Protein 7AMC (pdb70)

Nearest PDB structures (foldseek):
  7amh-assembly2_B  TM=1.006E+00  e=4.139E-17  Schistosoma mansoni
  2yem-assembly2_B  TM=9.685E-01  e=1.084E-11  Homo sapiens
  8px2-assembly1_A  TM=9.820E-01  e=3.007E-11  Homo sapiens
  6ytm-assembly1_A  TM=9.828E-01  e=3.368E-11  Homo sapiens
  5a7c-assembly1_A  TM=9.853E-01  e=5.302E-11  Homo sapiens

InterPro domains:
  IPR001487 Bromodomain [PF00439] (40-119)
  IPR001487 Bromodomain [PF00439] (257-341)
  IPR001487 Bromodomain [PR00503] (47-60)
  IPR001487 Bromodomain [PR00503] (63-79)
  IPR001487 Bromodomain [PR00503] (303-321)
  IPR001487 Bromodomain [PR00503] (321-340)
  IPR001487 Bromodomain [PS50014] (44-116)
  IPR001487 Bromodomain [PS50014] (268-340)
  IPR001487 Bromodomain [SM00297] (25-135)
  IPR001487 Bromodomain [SM00297] (250-359)
  IPR018359 Bromodomain, conserved site [PS00633] (273-332)
  IPR027353 NET domain [PF17035] (522-586)
  IPR027353 NET domain [PS51525] (513-595)
  IPR036427 Bromodomain-like superfamily [G3DSA:1.20.920.10] (12-147)
  IPR036427 Bromodomain-like superfamily [G3DSA:1.20.920.10] (240-364)
  IPR036427 Bromodomain-like superfamily [SSF47370] (12-140)
  IPR036427 Bromodomain-like superfamily [SSF47370] (246-364)
  IPR038336 NET domain superfamily [G3DSA:1.20.1270.220] (515-593)
  IPR043508 Brdt, bromodomain, repeat I [cd05497] (27-133)
  IPR050935 Bromodomain-containing chromatin reader [PTHR22880] (15-681)

Structure (mmCIF, N/CA/C/O backbone):
data_7AMC
#
_entry.id   7AMC
#
_cell.length_a   51.801
_cell.length_b   83.250
_cell.length_c   126.605
_cell.angle_alpha   90.000
_cell.angle_beta   90.000
_cell.angle_gamma   90.000
#
_symmetry.space_group_name_H-M   'C 2 2 21'
#
loop_
_entity.id
_entity.type
_entity.pdbx_description
1 polymer 'Putative bromodomain-containing protein 3, brd3'
2 non-polymer '4-[(2S,4R)-1-acetyl-4-[(4-chlorophenyl)amino]-2-methyl-1,2,3,4-tetrahydroquinolin-6-yl]benzoic acid'
3 non-polymer 1,2-ETHANEDIOL
4 non-polymer GLYCEROL
5 water water
#
loop_
_atom_site.group_PDB
_atom_site.id
_atom_site.type_symbol
_atom_site.label_atom_id
_atom_site.label_alt_id
_atom_site.label_comp_id
_atom_site.label_asym_id
_atom_site.label_entity_id
_atom_site.label_seq_id
_atom_site.pdbx_PDB_ins_code
_atom_site.Cartn_x
_atom_site.Cartn_y
_atom_site.Cartn_z
_atom_site.occupancy
_atom_site.B_iso_or_equiv
_atom_site.auth_seq_id
_atom_site.auth_comp_id
_atom_site.auth_asym_id
_atom_site.auth_atom_id
_atom_site.pdbx_PDB_model_num
ATOM 1 N N . LEU A 1 15 ? 50.823 61.535 38.640 1.00 81.05 15 LEU A N 1
ATOM 2 C CA . LEU A 1 15 ? 49.744 62.092 37.840 1.00 76.84 15 LEU A CA 1
ATOM 3 C C . LEU A 1 15 ? 49.956 63.586 37.619 1.00 74.66 15 LEU A C 1
ATOM 4 O O . LEU A 1 15 ? 49.609 64.405 38.473 1.00 75.32 15 LEU A O 1
ATOM 6 N N . ARG A 1 16 ? 50.527 63.935 36.470 1.00 62.90 16 ARG A N 1
ATOM 7 C CA . ARG A 1 16 ? 50.729 65.324 36.078 1.00 44.38 16 ARG A CA 1
ATOM 8 C C . ARG A 1 16 ? 49.566 65.742 35.185 1.00 48.36 16 ARG A C 1
ATOM 9 O O . ARG A 1 16 ? 49.370 65.175 34.104 1.00 59.56 16 ARG A O 1
ATOM 11 N N . LEU A 1 17 ? 48.803 66.730 35.635 1.00 34.74 17 LEU A N 1
ATOM 12 C CA . LEU A 1 17 ? 47.645 67.185 34.893 1.00 29.54 17 LEU A CA 1
ATOM 13 C C . LEU A 1 17 ? 48.047 68.086 33.732 1.00 28.79 17 LEU A C 1
ATOM 14 O O . LEU A 1 17 ? 49.077 68.765 33.766 1.00 33.01 17 LEU A O 1
ATOM 19 N N . SER A 1 18 ? 47.192 68.127 32.715 1.00 29.45 18 SER A N 1
ATOM 20 C CA . SER A 1 18 ? 47.390 69.091 31.633 1.00 29.89 18 SER A CA 1
ATOM 21 C C . SER A 1 18 ? 47.254 70.518 32.160 1.00 38.39 18 SER A C 1
ATOM 22 O O . SER A 1 18 ? 46.719 70.753 33.241 1.00 31.34 18 SER A O 1
ATOM 25 N N . GLU A 1 19 ? 47.731 71.483 31.371 1.00 34.35 19 GLU A N 1
ATOM 26 C CA . GLU A 1 19 ? 47.630 72.880 31.780 1.00 31.34 19 GLU A CA 1
ATOM 27 C C . GLU A 1 19 ? 46.179 73.271 32.022 1.00 30.43 19 GLU A C 1
ATOM 28 O O . GLU A 1 19 ? 45.862 73.947 33.005 1.00 27.41 19 GLU A O 1
ATOM 34 N N . ALA A 1 20 ? 45.261 72.792 31.172 1.00 25.88 20 ALA A N 1
ATOM 35 C CA . ALA A 1 20 ? 43.856 73.113 31.365 1.00 23.99 20 ALA A CA 1
ATOM 36 C C . ALA A 1 20 ? 43.319 72.523 32.663 1.00 23.66 20 ALA A C 1
ATOM 37 O O . ALA A 1 20 ? 42.571 73.180 33.396 1.00 22.43 20 ALA A O 1
ATOM 39 N N . LEU A 1 21 ? 43.683 71.279 32.964 1.00 23.43 21 LEU A N 1
ATOM 40 C CA . LEU A 1 21 ? 43.181 70.669 34.194 1.00 20.33 21 LEU A CA 1
ATOM 41 C C . LEU A 1 21 ? 43.865 71.219 35.446 1.00 21.08 21 LEU A C 1
ATOM 42 O O . LEU A 1 21 ? 43.254 71.213 36.524 1.00 20.42 21 LEU A O 1
ATOM 47 N N . LYS A 1 22 ? 45.096 71.717 35.325 1.00 23.28 22 LYS A N 1
ATOM 48 C CA . LYS A 1 22 ? 45.698 72.441 36.451 1.00 23.97 22 LYS A CA 1
ATOM 49 C C . LYS A 1 22 ? 44.906 73.705 36.733 1.00 24.86 22 LYS A C 1
ATOM 50 O O . LYS A 1 22 ? 44.687 74.071 37.896 1.00 24.49 22 LYS A O 1
ATOM 56 N N . ALA A 1 23 ? 44.494 74.410 35.681 1.00 23.73 23 ALA A N 1
ATOM 57 C CA . ALA A 1 23 ? 43.666 75.596 35.869 1.00 22.43 23 ALA A CA 1
ATOM 58 C C . ALA A 1 23 ? 42.331 75.218 36.506 1.00 23.23 23 ALA A C 1
ATOM 59 O O . ALA A 1 23 ? 41.799 75.931 37.366 1.00 22.93 23 ALA A O 1
ATOM 61 N N . CYS A 1 24 ? 41.782 74.071 36.116 1.00 18.91 24 CYS A N 1
ATOM 62 C CA . CYS A 1 24 ? 40.560 73.570 36.733 1.00 18.97 24 CYS A CA 1
ATOM 63 C C . CYS A 1 24 ? 40.780 73.284 38.213 1.00 18.82 24 CYS A C 1
ATOM 64 O O . CYS A 1 24 ? 39.909 73.569 39.048 1.00 18.54 24 CYS A O 1
ATOM 67 N N . SER A 1 25 ? 41.930 72.700 38.554 1.00 18.35 25 SER A N 1
ATOM 68 C CA . SER A 1 25 ? 42.255 72.430 39.944 1.00 18.68 25 SER A CA 1
ATOM 69 C C . SER A 1 25 ? 42.291 73.721 40.736 1.00 20.82 25 SER A C 1
ATOM 70 O O . SER A 1 25 ? 41.807 73.780 41.865 1.00 20.38 25 SER A O 1
ATOM 73 N N . ASN A 1 26 ? 42.871 74.775 40.163 1.00 21.38 26 ASN A N 1
ATOM 74 C CA . ASN A 1 26 ? 42.925 76.057 40.870 1.00 21.42 26 ASN A CA 1
ATOM 75 C C . ASN A 1 26 ? 41.527 76.648 41.058 1.00 21.18 26 ASN A C 1
ATOM 76 O O . ASN A 1 26 ? 41.210 77.206 42.118 1.00 23.07 26 ASN A O 1
ATOM 81 N N . ILE A 1 27 ? 40.677 76.558 40.038 1.00 22.06 27 ILE A N 1
ATOM 82 C CA . ILE A 1 27 ? 39.304 77.033 40.179 1.00 20.92 27 ILE A CA 1
ATOM 83 C C . ILE A 1 27 ? 38.578 76.237 41.248 1.00 20.18 27 ILE A C 1
ATOM 84 O O . ILE A 1 27 ? 37.848 76.794 42.065 1.00 20.40 27 ILE A O 1
ATOM 89 N N . LEU A 1 28 ? 38.739 74.929 41.250 1.00 17.83 28 LEU A N 1
ATOM 90 C CA . LEU A 1 28 ? 38.062 74.101 42.247 1.00 17.60 28 LEU A CA 1
ATOM 91 C C . LEU A 1 28 ? 38.515 74.501 43.633 1.00 18.52 28 LEU A C 1
ATOM 92 O O . LEU A 1 28 ? 37.702 74.599 44.573 1.00 19.32 28 LEU A O 1
ATOM 97 N N . LYS A 1 29 ? 39.825 74.718 43.813 1.00 18.62 29 LYS A N 1
ATOM 98 C CA . LYS A 1 29 ? 40.316 75.139 45.111 1.00 21.73 29 LYS A CA 1
ATOM 99 C C . LYS A 1 29 ? 39.673 76.454 45.531 1.00 21.66 29 LYS A C 1
ATOM 100 O O . LYS A 1 29 ? 39.260 76.627 46.696 1.00 22.28 29 LYS A O 1
ATOM 106 N N . ASP A 1 30 ? 39.583 77.389 44.598 1.00 22.69 30 ASP A N 1
ATOM 107 C CA . ASP A 1 30 ? 39.032 78.709 44.884 1.00 25.19 30 ASP A CA 1
ATOM 108 C C . ASP A 1 30 ? 37.564 78.621 45.270 1.00 24.62 30 ASP A C 1
ATOM 109 O O . ASP A 1 30 ? 37.165 79.148 46.322 1.00 25.76 30 ASP A O 1
ATOM 114 N N . ILE A 1 31 ? 36.751 77.882 44.503 1.00 23.14 31 ILE A N 1
ATOM 115 C CA . ILE A 1 31 ? 35.333 77.796 44.826 1.00 20.58 31 ILE A CA 1
ATOM 116 C C . ILE A 1 31 ? 35.086 76.972 46.088 1.00 24.07 31 ILE A C 1
ATOM 117 O O . ILE A 1 31 ? 34.029 77.094 46.705 1.00 24.14 31 ILE A O 1
ATOM 122 N N . SER A 1 32 ? 36.035 76.137 46.470 1.00 19.95 32 SER A N 1
ATOM 123 C CA . SER A 1 32 ? 35.925 75.340 47.686 1.00 21.12 32 SER A CA 1
ATOM 124 C C . SER A 1 32 ? 36.527 76.031 48.913 1.00 21.63 32 SER A C 1
ATOM 125 O O . SER A 1 32 ? 36.500 75.431 50.000 1.00 23.34 32 SER A O 1
ATOM 128 N N . SER A 1 33 ? 37.043 77.249 48.776 1.00 22.18 33 SER A N 1
ATOM 129 C CA . SER A 1 33 ? 37.864 77.871 49.801 1.00 23.83 33 SER A CA 1
ATOM 130 C C . SER A 1 33 ? 37.019 78.599 50.854 1.00 27.10 33 SER A C 1
ATOM 131 O O . SER A 1 33 ? 35.812 78.813 50.692 1.00 24.88 33 SER A O 1
ATOM 134 N N . GLN A 1 34 ? 37.681 78.920 51.966 1.00 30.62 34 GLN A N 1
ATOM 135 C CA . GLN A 1 34 ? 37.026 79.624 53.058 1.00 30.41 34 GLN A CA 1
ATOM 136 C C . GLN A 1 34 ? 36.418 80.936 52.591 1.00 34.24 34 GLN A C 1
ATOM 137 O O . GLN A 1 34 ? 35.407 81.379 53.130 1.00 32.66 34 GLN A O 1
ATOM 143 N N . ARG A 1 35 ? 37.021 81.569 51.592 1.00 35.54 35 ARG A N 1
ATOM 144 C CA . ARG A 1 35 ? 36.514 82.833 51.082 1.00 34.16 35 ARG A CA 1
ATOM 145 C C . ARG A 1 35 ? 35.039 82.747 50.677 1.00 34.36 35 ARG A C 1
ATOM 146 O O . ARG A 1 35 ? 34.298 83.726 50.821 1.00 37.90 35 ARG A O 1
ATOM 154 N N . TYR A 1 36 ? 34.582 81.587 50.215 1.00 28.57 36 TYR A N 1
ATOM 155 C CA . TYR A 1 36 ? 33.206 81.399 49.764 1.00 27.77 36 TYR A CA 1
ATOM 156 C C . TYR A 1 36 ? 32.447 80.438 50.658 1.00 23.98 36 TYR A C 1
ATOM 157 O O . TYR A 1 36 ? 31.472 79.853 50.233 1.00 23.19 36 TYR A O 1
ATOM 166 N N . ARG A 1 37 ? 32.810 80.345 51.938 1.00 25.69 37 ARG A N 1
ATOM 167 C CA . ARG A 1 37 ? 32.252 79.286 52.773 1.00 26.98 37 ARG A CA 1
ATOM 168 C C . ARG A 1 37 ? 30.728 79.408 52.905 1.00 25.75 37 ARG A C 1
ATOM 169 O O . ARG A 1 37 ? 30.024 78.392 52.953 1.00 26.58 37 ARG A O 1
ATOM 177 N N . ASP A 1 38 ? 30.204 80.635 52.945 1.00 26.91 38 ASP A N 1
ATOM 178 C CA . ASP A 1 38 ? 28.757 80.785 53.064 1.00 32.81 38 ASP A CA 1
ATOM 179 C C . ASP A 1 38 ? 28.017 80.275 51.839 1.00 32.46 38 ASP A C 1
ATOM 180 O O . ASP A 1 38 ? 26.844 79.898 51.954 1.00 34.53 38 ASP A O 1
ATOM 184 N N . LEU A 1 39 ? 28.690 80.171 50.683 1.00 25.79 39 LEU A N 1
ATOM 185 C CA . LEU A 1 39 ? 28.069 79.621 49.483 1.00 24.40 39 LEU A CA 1
ATOM 186 C C . LEU A 1 39 ? 28.383 78.142 49.339 1.00 25.40 39 LEU A C 1
ATOM 187 O O . LEU A 1 39 ? 27.516 77.360 48.923 1.00 25.93 39 LEU A O 1
ATOM 192 N N . ASN A 1 40 ? 29.608 77.730 49.652 1.00 20.54 40 ASN A N 1
ATOM 193 C CA . ASN A 1 40 ? 30.058 76.395 49.321 1.00 19.64 40 ASN A CA 1
ATOM 194 C C . ASN A 1 40 ? 29.853 75.346 50.388 1.00 19.42 40 ASN A C 1
ATOM 195 O O . ASN A 1 40 ? 29.987 74.168 50.076 1.00 18.70 40 ASN A O 1
ATOM 200 N N . HIS A 1 41 ? 29.518 75.699 51.624 1.00 20.47 41 HIS A N 1
ATOM 201 C CA . HIS A 1 41 ? 29.559 74.669 52.661 1.00 21.97 41 HIS A CA 1
ATOM 202 C C . HIS A 1 41 ? 28.566 73.558 52.370 1.00 20.78 41 HIS A C 1
ATOM 203 O O . HIS A 1 41 ? 28.813 72.402 52.730 1.00 23.59 41 HIS A O 1
ATOM 210 N N . PHE A 1 42 ? 27.465 73.870 51.669 1.00 18.93 42 PHE A N 1
ATOM 211 C CA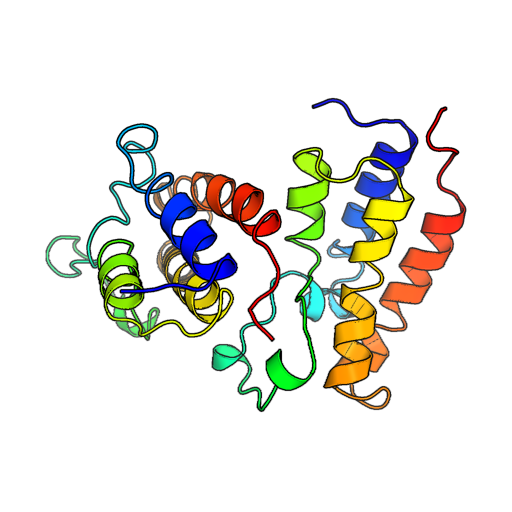 . PHE A 1 42 ? 26.471 72.855 51.358 1.00 17.66 42 PHE A CA 1
ATOM 212 C C . PHE A 1 42 ? 26.946 71.855 50.324 1.00 17.21 42 PHE A C 1
ATOM 213 O O . PHE A 1 42 ? 26.327 70.791 50.198 1.00 17.71 42 PHE A O 1
ATOM 221 N N . PHE A 1 43 ? 27.991 72.190 49.572 1.00 15.74 43 PHE A N 1
ATOM 222 C CA . PHE A 1 43 ? 28.489 71.436 48.443 1.00 15.18 43 PHE A CA 1
ATOM 223 C C . PHE A 1 43 ? 29.799 70.723 48.733 1.00 15.76 43 PHE A C 1
ATOM 224 O O . PHE A 1 43 ? 30.299 69.992 47.860 1.00 15.82 43 PHE A O 1
ATOM 232 N N . LEU A 1 44 ? 30.388 70.885 49.902 1.00 16.58 44 LEU A N 1
ATOM 233 C CA . LEU A 1 44 ? 31.730 70.370 50.181 1.00 17.29 44 LEU A CA 1
ATOM 234 C C . LEU A 1 44 ? 31.773 68.847 50.191 1.00 16.87 44 LEU A C 1
ATOM 235 O O . LEU A 1 44 ? 32.809 68.278 49.841 1.00 19.11 44 LEU A O 1
ATOM 240 N N . LYS A 1 45 ? 30.730 68.192 50.717 1.00 15.67 45 LYS A N 1
ATOM 241 C CA . LYS A 1 45 ? 30.714 66.759 50.955 1.00 15.62 45 LYS A CA 1
ATOM 242 C C . LYS A 1 45 ? 29.468 66.152 50.375 1.00 14.73 45 LYS A C 1
ATOM 243 O O . LYS A 1 45 ? 28.483 66.852 50.105 1.00 14.80 45 LYS A O 1
ATOM 249 N N . PRO A 1 46 ? 29.486 64.844 50.170 1.00 15.51 46 PRO A N 1
ATOM 250 C CA . PRO A 1 46 ? 28.317 64.186 49.553 1.00 14.99 46 PRO A CA 1
ATOM 251 C C . PRO A 1 46 ? 27.031 64.408 50.333 1.00 15.52 46 PRO A C 1
ATOM 252 O O . PRO A 1 46 ? 27.037 64.429 51.584 1.00 15.74 46 PRO A O 1
ATOM 256 N N . VAL A 1 47 ? 25.907 64.536 49.637 1.00 14.49 47 VAL A N 1
ATOM 257 C CA . VAL A 1 47 ? 24.586 64.519 50.268 1.00 13.86 47 VAL A CA 1
ATOM 258 C C . VAL A 1 47 ? 24.388 63.235 51.027 1.00 13.80 47 VAL A C 1
ATOM 259 O O . VAL A 1 47 ? 24.618 62.135 50.507 1.00 15.33 47 VAL A O 1
ATOM 263 N N A ASP A 1 48 ? 23.946 63.369 52.278 0.50 16.20 48 ASP A N 1
ATOM 264 N N B ASP A 1 48 ? 24.038 63.364 52.309 0.50 12.86 48 ASP A N 1
ATOM 265 C CA A ASP A 1 48 ? 23.726 62.266 53.212 0.50 15.94 48 ASP A CA 1
ATOM 266 C CA B ASP A 1 48 ? 23.717 62.231 53.159 0.50 14.34 48 ASP A CA 1
ATOM 267 C C A ASP A 1 48 ? 22.229 62.290 53.534 0.50 14.27 48 ASP A C 1
ATOM 268 C C B ASP A 1 48 ? 22.222 62.325 53.460 0.50 15.84 48 ASP A C 1
ATOM 269 O O A ASP A 1 48 ? 21.771 63.073 54.368 0.50 15.09 48 ASP A O 1
ATOM 270 O O B ASP A 1 48 ? 21.760 63.197 54.196 0.50 15.58 48 ASP A O 1
ATOM 279 N N . VAL A 1 49 ? 21.460 61.443 52.850 1.00 14.49 49 VAL A N 1
ATOM 280 C CA . VAL A 1 49 ? 20.008 61.487 52.963 1.00 15.50 49 VAL A CA 1
ATOM 281 C C . VAL A 1 49 ? 19.555 61.328 54.396 1.00 16.42 49 VAL A C 1
ATOM 282 O O . VAL A 1 49 ? 18.580 61.985 54.800 1.00 16.18 49 VAL A O 1
ATOM 286 N N . VAL A 1 50 ? 20.178 60.424 55.169 1.00 15.66 50 VAL A N 1
ATOM 287 C CA . VAL A 1 50 ? 19.738 60.202 56.536 1.00 16.86 50 VAL A CA 1
ATOM 288 C C . VAL A 1 50 ? 20.018 61.432 57.403 1.00 15.43 50 VAL A C 1
ATOM 289 O O . VAL A 1 50 ? 19.128 61.900 58.136 1.00 16.62 50 VAL A O 1
ATOM 293 N N . ALA A 1 51 ? 21.221 61.977 57.323 1.00 15.82 51 ALA A N 1
ATOM 294 C CA . ALA A 1 51 ? 21.568 63.099 58.198 1.00 15.70 51 ALA A CA 1
ATOM 295 C C . ALA A 1 51 ? 20.710 64.304 57.864 1.00 14.84 51 ALA A C 1
ATOM 296 O O . ALA A 1 51 ? 20.392 65.078 58.763 1.00 15.97 51 ALA A O 1
ATOM 298 N N . LEU A 1 52 ? 20.372 64.476 56.588 1.00 14.58 52 LEU A N 1
ATOM 299 C CA . LEU A 1 52 ? 19.642 65.665 56.122 1.00 14.06 52 LEU A CA 1
ATOM 300 C C . LEU A 1 52 ? 18.145 65.462 56.112 1.00 14.27 52 LEU A C 1
ATOM 301 O O . LEU A 1 52 ? 17.406 66.412 55.809 1.00 15.04 52 LEU A O 1
ATOM 306 N N . GLY A 1 53 ? 17.645 64.280 56.467 1.00 14.17 53 GLY A N 1
ATOM 307 C CA . GLY A 1 53 ? 16.201 64.063 56.533 1.00 14.51 53 GLY A CA 1
ATOM 308 C C . GLY A 1 53 ? 15.471 64.082 55.226 1.00 14.41 53 GLY A C 1
ATOM 309 O O . GLY A 1 53 ? 14.316 64.518 55.138 1.00 16.74 53 GLY A O 1
ATOM 310 N N . LEU A 1 54 ? 16.115 63.604 54.170 1.00 14.41 54 LEU A N 1
ATOM 311 C CA . LEU A 1 54 ? 15.600 63.859 52.825 1.00 14.60 54 LEU A CA 1
ATOM 312 C C . LEU A 1 54 ? 14.598 62.798 52.430 1.00 16.26 54 LEU A C 1
ATOM 313 O O . LEU A 1 54 ? 14.798 61.611 52.686 1.00 16.28 54 LEU A O 1
ATOM 318 N N . HIS A 1 55 ? 13.551 63.226 51.714 1.00 15.68 55 HIS A N 1
ATOM 319 C CA . HIS A 1 55 ? 12.595 62.328 51.069 1.00 15.85 55 HIS A CA 1
ATOM 320 C C . HIS A 1 55 ? 12.821 62.296 49.561 1.00 16.06 55 HIS A C 1
ATOM 321 O O . HIS A 1 55 ? 12.907 63.344 48.910 1.00 17.42 55 HIS A O 1
ATOM 328 N N . ASP A 1 56 ? 12.931 61.090 49.030 1.00 17.02 56 ASP A N 1
ATOM 329 C CA . ASP A 1 56 ? 12.915 60.831 47.597 1.00 18.04 56 ASP A CA 1
ATOM 330 C C . ASP A 1 56 ? 14.149 61.305 46.868 1.00 17.66 56 ASP A C 1
ATOM 331 O O . ASP A 1 56 ? 14.082 61.452 45.621 1.00 17.13 56 ASP A O 1
ATOM 336 N N . TYR A 1 57 ? 15.275 61.548 47.538 1.00 15.41 57 TYR A N 1
ATOM 337 C CA . TYR A 1 57 ? 16.422 62.145 46.868 1.00 13.98 57 TYR A CA 1
ATOM 338 C C . TYR A 1 57 ? 16.839 61.317 45.662 1.00 15.21 57 TYR A C 1
ATOM 339 O O . TYR A 1 57 ? 17.045 61.869 44.569 1.00 14.99 57 TYR A O 1
ATOM 348 N N . TYR A 1 58 ? 16.999 60.015 45.824 1.00 15.14 58 TYR A N 1
ATOM 349 C CA . TYR A 1 58 ? 17.539 59.195 44.741 1.00 17.42 58 TYR A CA 1
ATOM 350 C C . TYR A 1 58 ? 16.454 58.770 43.775 1.00 17.50 58 TYR A C 1
ATOM 351 O O . TYR A 1 58 ? 16.766 58.133 42.758 1.00 20.43 58 TYR A O 1
ATOM 360 N N . ASP A 1 59 ? 15.194 59.110 44.020 1.00 17.77 59 ASP A N 1
ATOM 361 C CA . ASP A 1 59 ? 14.163 59.024 42.990 1.00 18.75 59 ASP A CA 1
ATOM 362 C C . ASP A 1 59 ? 14.336 60.162 42.007 1.00 20.38 59 ASP A C 1
ATOM 363 O O . ASP A 1 59 ? 13.920 60.040 40.870 1.00 25.10 59 ASP A O 1
ATOM 368 N N . VAL A 1 60 ? 14.905 61.285 42.422 1.00 17.35 60 VAL A N 1
ATOM 369 C CA . VAL A 1 60 ? 15.094 62.457 41.551 1.00 17.09 60 VAL A CA 1
ATOM 370 C C . VAL A 1 60 ? 16.500 62.505 40.979 1.00 16.37 60 VAL A C 1
ATOM 371 O O . VAL A 1 60 ? 16.665 62.826 39.801 1.00 18.87 60 VAL A O 1
ATOM 375 N N . VAL A 1 61 ? 17.512 62.244 41.783 1.00 15.60 61 VAL A N 1
ATOM 376 C CA . VAL A 1 61 ? 18.913 62.397 41.445 1.00 15.54 61 VAL A CA 1
ATOM 377 C C . VAL A 1 61 ? 19.481 61.031 41.128 1.00 19.00 61 VAL A C 1
ATOM 378 O O . VAL A 1 61 ? 19.526 60.148 41.994 1.00 19.39 61 VAL A O 1
ATOM 382 N N . LYS A 1 62 ? 19.931 60.884 39.902 1.00 17.46 62 LYS A N 1
ATOM 383 C CA . LYS A 1 62 ? 20.491 59.620 39.432 1.00 20.65 62 LYS A CA 1
ATOM 384 C C . LYS A 1 62 ? 21.919 59.447 39.913 1.00 17.53 62 LYS A C 1
ATOM 385 O O . LYS A 1 62 ? 22.338 58.335 40.234 1.00 22.49 62 LYS A O 1
ATOM 391 N N . LYS A 1 63 ? 22.710 60.504 39.883 1.00 15.35 63 LYS A N 1
ATOM 392 C CA . LYS A 1 63 ? 24.120 60.433 40.223 1.00 16.14 63 LYS A CA 1
ATOM 393 C C . LYS A 1 63 ? 24.470 61.647 41.074 1.00 15.79 63 LYS A C 1
ATOM 394 O O . LYS A 1 63 ? 24.502 62.759 40.586 1.00 15.58 63 LYS A O 1
ATOM 400 N N . ALA A 1 64 ? 24.769 61.409 42.325 1.00 14.64 64 ALA A N 1
ATOM 401 C CA . ALA A 1 64 ? 25.154 62.452 43.243 1.00 14.26 64 ALA A CA 1
ATOM 402 C C . ALA A 1 64 ? 26.540 62.981 42.941 1.00 14.41 64 ALA A C 1
ATOM 403 O O . ALA A 1 64 ? 27.404 62.277 42.411 1.00 15.69 64 ALA A O 1
ATOM 405 N N . MET A 1 65 ? 26.755 64.255 43.234 1.00 13.53 65 MET A N 1
ATOM 406 C CA . MET A 1 65 ? 28.076 64.834 43.027 1.00 13.53 65 MET A CA 1
ATOM 407 C C . MET A 1 65 ? 28.293 65.955 44.031 1.00 14.30 65 MET A C 1
ATOM 408 O O . MET A 1 65 ? 27.330 66.627 44.440 1.00 15.93 65 MET A O 1
ATOM 413 N N . ASP A 1 66 ? 29.558 66.200 44.374 1.00 15.14 66 ASP A N 1
ATOM 414 C CA . ASP A 1 66 ? 29.907 67.199 45.381 1.00 14.16 66 ASP A CA 1
ATOM 415 C C . ASP A 1 66 ? 31.370 67.596 45.163 1.00 13.63 66 ASP A C 1
ATOM 416 O O . ASP A 1 66 ? 32.111 66.935 44.423 1.00 13.72 66 ASP A O 1
ATOM 421 N N . LEU A 1 67 ? 31.798 68.677 45.813 1.00 14.05 67 LEU A N 1
ATOM 422 C CA . LEU A 1 67 ? 33.118 69.223 45.565 1.00 14.65 67 LEU A CA 1
ATOM 423 C C . LEU A 1 67 ? 34.233 68.283 45.990 1.00 14.81 67 LEU A C 1
ATOM 424 O O . LEU A 1 67 ? 35.278 68.271 45.349 1.00 16.62 67 LEU A O 1
ATOM 429 N N A SER A 1 68 ? 34.046 67.497 47.058 0.50 15.88 68 SER A N 1
ATOM 430 N N B SER A 1 68 ? 34.050 67.499 47.057 0.50 15.95 68 SER A N 1
ATOM 431 C CA A SER A 1 68 ? 35.101 66.569 47.457 0.50 16.58 68 SER A CA 1
ATOM 432 C CA B SER A 1 68 ? 35.112 66.576 47.446 0.50 16.01 68 SER A CA 1
ATOM 433 C C A SER A 1 68 ? 35.297 65.457 46.442 0.50 14.86 68 SER A C 1
ATOM 434 C C B SER A 1 68 ? 35.299 65.459 46.437 0.50 14.77 68 SER A C 1
ATOM 435 O O A SER A 1 68 ? 36.424 65.058 46.161 0.50 16.50 68 SER A O 1
ATOM 436 O O B SER A 1 68 ? 36.425 65.054 46.156 0.50 15.46 68 SER A O 1
ATOM 441 N N . THR A 1 69 ? 34.206 64.945 45.902 1.00 15.02 69 THR A N 1
ATOM 442 C CA . THR A 1 69 ? 34.294 63.926 44.872 1.00 14.45 69 THR A CA 1
ATOM 443 C C . THR A 1 69 ? 34.964 64.473 43.618 1.00 13.87 69 THR A C 1
ATOM 444 O O . THR A 1 69 ? 35.788 63.791 43.005 1.00 14.73 69 THR A O 1
ATOM 448 N N . ILE A 1 70 ? 34.608 65.698 43.216 1.00 13.81 70 ILE A N 1
ATOM 449 C CA . ILE A 1 70 ? 35.258 66.309 42.053 1.00 12.90 70 ILE A CA 1
ATOM 450 C C . ILE A 1 70 ? 36.760 66.403 42.266 1.00 14.07 70 ILE A C 1
ATOM 451 O O . ILE A 1 70 ? 37.560 66.088 41.372 1.00 15.00 70 ILE A O 1
ATOM 456 N N . LYS A 1 71 ? 37.177 66.792 43.470 1.00 14.75 71 LYS A N 1
ATOM 457 C CA . LYS A 1 71 ? 38.606 66.871 43.758 1.00 15.67 71 LYS A CA 1
ATOM 458 C C . LYS A 1 71 ? 39.263 65.500 43.662 1.00 15.67 71 LYS A C 1
ATOM 459 O O . LYS A 1 71 ? 40.327 65.337 43.075 1.00 16.68 71 LYS A O 1
ATOM 465 N N . THR A 1 72 ? 38.626 64.484 44.256 1.00 15.33 72 THR A N 1
ATOM 466 C CA . THR A 1 72 ? 39.179 63.141 44.160 1.00 15.78 72 THR A CA 1
ATOM 467 C C . THR A 1 72 ? 39.353 62.692 42.729 1.00 15.67 72 THR A C 1
ATOM 468 O O . THR A 1 72 ? 40.381 62.122 42.347 1.00 16.99 72 THR A O 1
ATOM 472 N N . LYS A 1 73 ? 38.311 62.908 41.923 1.00 15.21 73 LYS A N 1
ATOM 473 C CA . LYS A 1 73 ? 38.340 62.481 40.525 1.00 14.50 73 LYS A CA 1
ATOM 474 C C . LYS A 1 73 ? 39.419 63.245 39.756 1.00 16.02 73 LYS A C 1
ATOM 475 O O . LYS A 1 73 ? 40.176 62.664 38.971 1.00 16.38 73 LYS A O 1
ATOM 481 N N . LEU A 1 74 ? 39.499 64.553 39.947 1.00 15.58 74 LEU A N 1
ATOM 482 C CA . LEU A 1 74 ? 40.476 65.359 39.215 1.00 16.77 74 LEU A CA 1
ATOM 483 C C . LEU A 1 74 ? 41.885 64.925 39.564 1.00 18.05 74 LEU A C 1
ATOM 484 O O . LEU A 1 74 ? 42.729 64.729 38.684 1.00 19.18 74 LEU A O 1
ATOM 489 N N . GLU A 1 75 ? 42.161 64.735 40.852 1.00 19.04 75 GLU A N 1
ATOM 490 C CA . GLU A 1 75 ? 43.509 64.440 41.292 1.00 21.26 75 GLU A CA 1
ATOM 491 C C . GLU A 1 75 ? 43.914 62.995 41.049 1.00 23.82 75 GLU A C 1
ATOM 492 O O . GLU A 1 75 ? 45.104 62.679 41.119 1.00 29.56 75 GLU A O 1
ATOM 498 N N . SER A 1 76 ? 42.979 62.122 40.713 1.00 21.62 76 SER A N 1
ATOM 499 C CA . SER A 1 76 ? 43.308 60.751 40.347 1.00 21.49 76 SER A CA 1
ATOM 500 C C . SER A 1 76 ? 43.186 60.502 38.862 1.00 23.72 76 SER A C 1
ATOM 501 O O . SER A 1 76 ? 43.189 59.347 38.435 1.00 22.78 76 SER A O 1
ATOM 504 N N . GLY A 1 77 ? 43.083 61.555 38.070 1.00 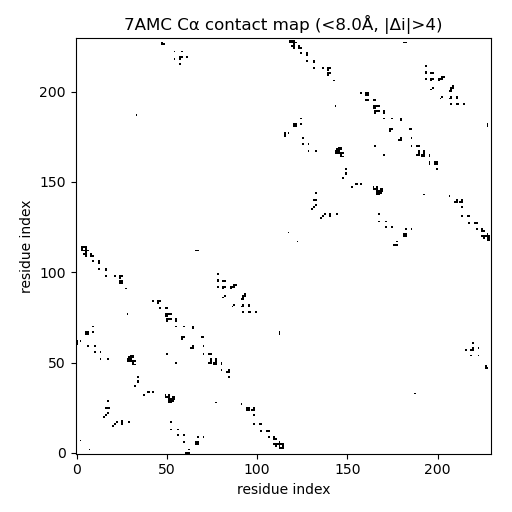22.26 77 GLY A N 1
ATOM 505 C CA . GLY A 1 77 ? 43.193 61.404 36.644 1.00 22.13 77 GLY A CA 1
ATOM 506 C C . GLY A 1 77 ? 41.922 60.952 35.946 1.00 22.11 77 GLY A C 1
ATOM 507 O O . GLY A 1 77 ? 41.979 60.488 34.795 1.00 23.10 77 GLY A O 1
ATOM 508 N N . GLN A 1 78 ? 40.758 61.099 36.573 1.00 18.89 78 GLN A N 1
ATOM 509 C CA . GLN A 1 78 ? 39.528 60.590 35.996 1.00 18.87 78 GLN A CA 1
ATOM 510 C C . GLN A 1 78 ? 38.894 61.561 35.023 1.00 18.14 78 GLN A C 1
ATOM 511 O O . GLN A 1 78 ? 37.952 61.170 34.329 1.00 22.14 78 GLN A O 1
ATOM 517 N N . TYR A 1 79 ? 39.377 62.786 34.930 1.00 17.44 79 TYR A N 1
ATOM 518 C CA . TYR A 1 79 ? 38.888 63.726 33.938 1.00 17.75 79 TYR A CA 1
ATOM 519 C C . TYR A 1 79 ? 39.922 63.829 32.823 1.00 20.00 79 TYR A C 1
ATOM 520 O O . TYR A 1 79 ? 41.092 64.116 33.070 1.00 23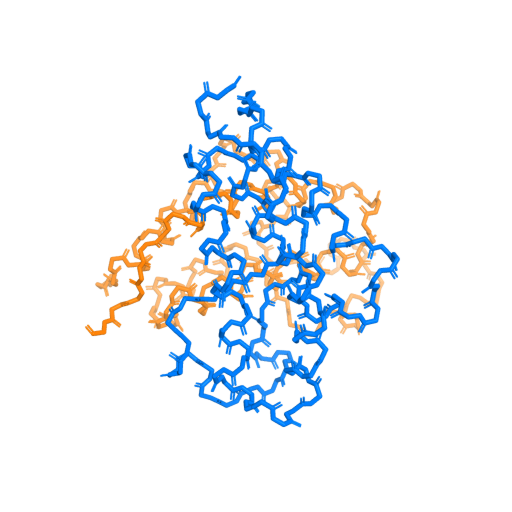.51 79 TYR A O 1
ATOM 529 N N . HIS A 1 80 ? 39.516 63.539 31.607 1.00 20.29 80 HIS A N 1
ATOM 530 C CA . HIS A 1 80 ? 40.464 63.591 30.497 1.00 23.28 80 HIS A CA 1
ATOM 531 C C . HIS A 1 80 ? 40.547 64.978 29.896 1.00 22.86 80 HIS A C 1
ATOM 532 O O . HIS A 1 80 ? 41.586 65.348 29.332 1.00 27.28 80 HIS A O 1
ATOM 539 N N . THR A 1 81 ? 39.476 65.758 29.970 1.00 21.29 81 THR A N 1
ATOM 540 C CA . THR A 1 81 ? 39.459 67.128 29.457 1.00 21.31 81 THR A CA 1
ATOM 541 C C . THR A 1 81 ? 38.825 68.032 30.523 1.00 18.88 81 THR A C 1
ATOM 542 O O . THR A 1 81 ? 38.116 67.575 31.435 1.00 17.89 81 THR A O 1
ATOM 546 N N . LYS A 1 82 ? 38.986 69.342 30.332 1.00 18.70 82 LYS A N 1
ATOM 547 C CA . LYS A 1 82 ? 38.301 70.302 31.187 1.00 17.46 82 LYS A CA 1
ATOM 548 C C . LYS A 1 82 ? 36.794 70.156 31.101 1.00 16.05 82 LYS A C 1
ATOM 549 O O . LYS A 1 82 ? 36.107 70.531 32.041 1.00 16.76 82 LYS A O 1
ATOM 555 N N . TYR A 1 83 ? 36.262 69.632 29.981 1.00 16.68 83 TYR A N 1
ATOM 556 C CA . TYR A 1 83 ? 34.830 69.466 29.841 1.00 16.72 83 TYR A CA 1
ATOM 557 C C . TYR A 1 83 ? 34.315 68.337 30.719 1.00 15.99 83 TYR A C 1
ATOM 558 O O . TYR A 1 83 ? 33.187 68.414 31.235 1.00 17.71 83 TYR A O 1
ATOM 567 N N . ASP A 1 84 ? 35.122 67.276 30.924 1.00 16.47 84 ASP A N 1
ATOM 568 C CA . ASP A 1 84 ? 34.727 66.207 31.832 1.00 17.01 84 ASP A CA 1
ATOM 569 C C . ASP A 1 84 ? 34.614 66.751 33.260 1.00 15.85 84 ASP A C 1
ATOM 570 O O . ASP A 1 84 ? 33.682 66.413 33.992 1.00 16.47 84 ASP A O 1
ATOM 575 N N . PHE A 1 85 ? 35.560 67.616 33.642 1.00 15.88 85 PHE A N 1
ATOM 576 C CA . PHE A 1 85 ? 35.522 68.251 34.953 1.00 14.90 85 PHE A CA 1
ATOM 577 C C . PHE A 1 85 ? 34.297 69.131 35.067 1.00 15.69 85 PHE A C 1
ATOM 578 O O . PHE A 1 85 ? 33.559 69.077 36.045 1.00 15.64 85 PHE A O 1
ATOM 586 N N . ALA A 1 86 ? 34.062 69.955 34.056 1.00 16.49 86 ALA A N 1
ATOM 587 C CA . ALA A 1 86 ? 32.930 70.872 34.123 1.00 16.02 86 ALA A CA 1
ATOM 588 C C . ALA A 1 86 ? 31.601 70.151 34.152 1.00 15.85 86 ALA A C 1
ATOM 589 O O . ALA A 1 86 ? 30.653 70.635 34.774 1.00 15.99 86 ALA A O 1
ATOM 591 N N . ASP A 1 87 ? 31.508 69.004 33.500 1.00 15.29 87 ASP A N 1
ATOM 592 C CA . ASP A 1 87 ? 30.291 68.231 33.515 1.00 14.54 87 ASP A CA 1
ATOM 593 C C . ASP A 1 87 ? 29.927 67.848 34.947 1.00 14.87 87 ASP A C 1
ATOM 594 O O . ASP A 1 87 ? 28.759 67.873 35.312 1.00 14.97 87 ASP A O 1
ATOM 599 N N . ASP A 1 88 ? 30.912 67.453 35.765 1.00 14.52 88 ASP A N 1
ATOM 600 C CA . ASP A 1 88 ? 30.616 67.081 37.143 1.00 13.41 88 ASP A CA 1
ATOM 601 C C . ASP A 1 88 ? 30.284 68.304 37.983 1.00 13.31 88 ASP A C 1
ATOM 602 O O . ASP A 1 88 ? 29.425 68.211 38.854 1.00 13.84 88 ASP A O 1
ATOM 607 N N . VAL A 1 89 ? 30.931 69.450 37.774 1.00 14.43 89 VAL A N 1
ATOM 608 C CA . VAL A 1 89 ? 30.538 70.665 38.492 1.00 14.99 89 VAL A CA 1
ATOM 609 C C . VAL A 1 89 ? 29.088 70.987 38.197 1.00 14.72 89 VAL A C 1
ATOM 610 O O . VAL A 1 89 ? 28.286 71.269 39.112 1.00 14.58 89 VAL A O 1
ATOM 614 N N A ARG A 1 90 ? 28.719 70.936 36.918 0.50 15.28 90 ARG A N 1
ATOM 615 N N B ARG A 1 90 ? 28.720 70.933 36.920 0.50 13.55 90 ARG A N 1
ATOM 616 C CA A ARG A 1 90 ? 27.338 71.233 36.541 0.50 14.90 90 ARG A CA 1
ATOM 617 C CA B ARG A 1 90 ? 27.341 71.240 36.550 0.50 16.02 90 ARG A CA 1
ATOM 618 C C A ARG A 1 90 ? 26.357 70.194 37.094 0.50 13.99 90 ARG A C 1
ATOM 619 C C B ARG A 1 90 ? 26.356 70.196 37.092 0.50 15.74 90 ARG A C 1
ATOM 620 O O A ARG A 1 90 ? 25.249 70.548 37.505 0.50 15.08 90 ARG A O 1
ATOM 621 O O B ARG A 1 90 ? 25.243 70.546 37.495 0.50 16.12 90 ARG A O 1
ATOM 636 N N . LEU A 1 91 ? 26.732 68.915 37.079 1.00 13.76 91 LEU A N 1
ATOM 637 C CA . LEU A 1 91 ? 25.917 67.864 37.682 1.00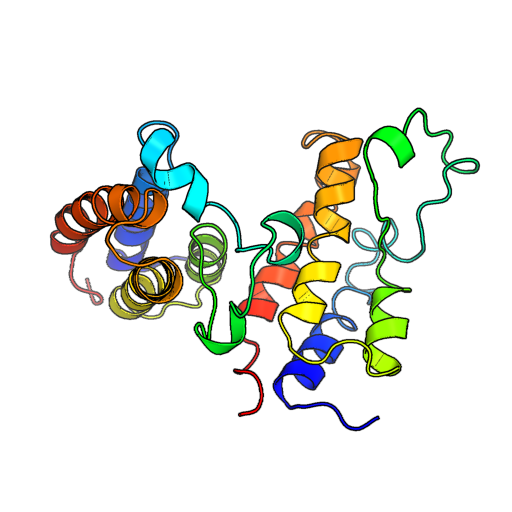 13.98 91 LEU A CA 1
ATOM 638 C C . LEU A 1 91 ? 25.594 68.181 39.140 1.00 13.75 91 LEU A C 1
ATOM 639 O O . LEU A 1 91 ? 24.439 68.080 39.577 1.00 13.91 91 LEU A O 1
ATOM 644 N N . MET A 1 92 ? 26.611 68.567 39.908 1.00 13.19 92 MET A N 1
ATOM 645 C CA . MET A 1 92 ? 26.414 68.934 41.292 1.00 13.25 92 MET A CA 1
ATOM 646 C C . MET A 1 92 ? 25.372 70.037 41.409 1.00 12.92 92 MET A C 1
ATOM 647 O O . MET A 1 92 ? 24.461 69.962 42.255 1.00 13.41 92 MET A O 1
ATOM 652 N N . PHE A 1 93 ? 25.530 71.124 40.668 1.00 13.94 93 PHE A N 1
ATOM 653 C CA . PHE A 1 93 ? 24.573 72.230 40.764 1.00 14.59 93 PHE A CA 1
ATOM 654 C C . PHE A 1 93 ? 23.191 71.820 40.296 1.00 14.86 93 PHE A C 1
ATOM 655 O O . PHE A 1 93 ? 22.190 72.156 40.947 1.00 15.32 93 PHE A O 1
ATOM 663 N N . ASN A 1 94 ? 23.093 71.160 39.149 1.00 14.62 94 ASN A N 1
ATOM 664 C CA . ASN A 1 94 ? 21.792 70.801 38.631 1.00 15.61 94 ASN A CA 1
ATOM 665 C C . ASN A 1 94 ? 21.050 69.841 39.547 1.00 14.21 94 ASN A C 1
ATOM 666 O O . ASN A 1 94 ? 19.822 69.918 39.660 1.00 15.32 94 ASN A O 1
ATOM 671 N N . ASN A 1 95 ? 21.755 68.887 40.174 1.00 14.15 95 ASN A N 1
ATOM 672 C CA . ASN A 1 95 ? 21.084 68.006 41.132 1.00 14.12 95 ASN A CA 1
ATOM 673 C C . ASN A 1 95 ? 20.414 68.852 42.218 1.00 13.77 95 ASN A C 1
ATOM 674 O O . ASN A 1 95 ? 19.284 68.581 42.648 1.00 14.44 95 ASN A O 1
ATOM 679 N N . CYS A 1 96 ? 21.138 69.863 42.683 1.00 13.84 96 CYS A N 1
ATOM 680 C CA . CYS A 1 96 ? 20.637 70.728 43.728 1.00 14.70 96 CYS A CA 1
ATOM 681 C C . CYS A 1 96 ? 19.409 71.476 43.265 1.00 14.30 96 CYS A C 1
ATOM 682 O O . CYS A 1 96 ? 18.403 71.496 43.985 1.00 14.30 96 CYS A O 1
ATOM 685 N N . TYR A 1 97 ? 19.459 72.077 42.085 1.00 14.78 97 TYR A N 1
ATOM 686 C CA . TYR A 1 97 ? 18.311 72.830 41.614 1.00 15.17 97 TYR A CA 1
ATOM 687 C C . TYR A 1 97 ? 17.097 71.929 41.415 1.00 14.62 97 TYR A C 1
ATOM 688 O O . TYR A 1 97 ? 15.953 72.290 41.781 1.00 15.65 97 TYR A O 1
ATOM 697 N N . LYS A 1 98 ? 17.314 70.766 40.779 1.00 15.11 98 LYS A N 1
ATOM 698 C CA . LYS A 1 98 ? 16.188 69.924 40.416 1.00 15.45 98 LYS A CA 1
ATOM 699 C C . LYS A 1 98 ? 15.552 69.275 41.634 1.00 15.14 98 LYS A C 1
ATOM 700 O O . LYS A 1 98 ? 14.341 69.086 41.639 1.00 17.60 98 LYS A O 1
ATOM 706 N N . TYR A 1 99 ? 16.321 68.891 42.627 1.00 14.34 99 TYR A N 1
ATOM 707 C CA . TYR A 1 99 ? 15.769 68.278 43.829 1.00 13.66 99 TYR A CA 1
ATOM 708 C C . TYR A 1 99 ? 15.126 69.304 44.742 1.00 13.66 99 TYR A C 1
ATOM 709 O O . TYR A 1 99 ? 14.008 69.092 45.256 1.00 15.39 99 TYR A O 1
ATOM 718 N N . ASN A 1 100 ? 15.832 70.410 45.002 1.00 14.49 100 ASN A N 1
ATOM 719 C CA . ASN A 1 100 ? 15.367 71.346 46.026 1.00 14.26 100 ASN A CA 1
ATOM 720 C C . ASN A 1 100 ? 14.398 72.378 45.522 1.00 14.87 100 ASN A C 1
ATOM 721 O O . ASN A 1 100 ? 13.673 72.974 46.341 1.00 16.11 100 ASN A O 1
ATOM 726 N N . GLY A 1 101 ? 14.410 72.617 44.224 1.00 15.09 101 GLY A N 1
ATOM 727 C CA . GLY A 1 101 ? 13.654 73.724 43.653 1.00 16.79 101 GLY A CA 1
ATOM 728 C C . GLY A 1 101 ? 14.450 75.022 43.634 1.00 17.66 101 GLY A C 1
ATOM 729 O O . G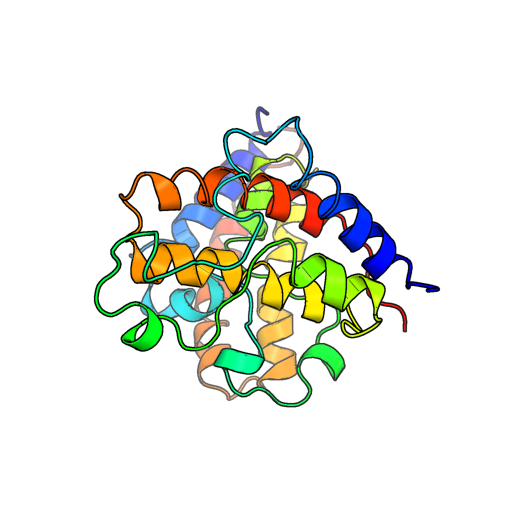LY A 1 101 ? 15.253 75.298 44.543 1.00 17.31 101 GLY A O 1
ATOM 730 N N . GLU A 1 102 ? 14.292 75.825 42.592 1.00 17.72 102 GLU A N 1
ATOM 731 C CA . GLU A 1 102 ? 15.179 76.972 42.460 1.00 20.06 102 GLU A CA 1
ATOM 732 C C . GLU A 1 102 ? 14.867 78.094 43.457 1.00 19.23 102 GLU A C 1
ATOM 733 O O . GLU A 1 102 ? 15.692 78.998 43.596 1.00 22.71 102 GLU A O 1
ATOM 739 N N . ASP A 1 103 ? 13.727 78.060 44.095 1.00 20.03 103 ASP A N 1
ATOM 740 C CA . ASP A 1 103 ? 13.432 79.021 45.150 1.00 20.17 103 ASP A CA 1
ATOM 741 C C . ASP A 1 103 ? 14.006 78.628 46.518 1.00 18.07 103 ASP A C 1
ATOM 742 O O . ASP A 1 103 ? 13.866 79.431 47.468 1.00 20.19 103 ASP A O 1
ATOM 747 N N . SER A 1 104 ? 14.593 77.458 46.653 1.00 16.57 104 SER A N 1
ATOM 748 C CA . SER A 1 104 ? 15.122 77.045 47.951 1.00 16.58 104 SER A CA 1
ATOM 749 C C . SER A 1 104 ? 16.347 77.866 48.307 1.00 17.83 104 SER A C 1
ATOM 750 O O . SER A 1 104 ? 17.038 78.413 47.426 1.00 18.11 104 SER A O 1
ATOM 753 N N . GLU A 1 105 ? 16.646 77.933 49.611 1.00 16.70 105 GLU A N 1
ATOM 754 C CA . GLU A 1 105 ? 17.857 78.606 50.038 1.00 16.46 105 GLU A CA 1
ATOM 755 C C . GLU A 1 105 ? 19.078 77.988 49.395 1.00 16.02 105 GLU A C 1
ATOM 756 O O . GLU A 1 105 ? 19.984 78.705 48.968 1.00 18.14 105 GLU A O 1
ATOM 762 N N . VAL A 1 106 ? 19.178 76.678 49.390 1.00 15.62 106 VAL A N 1
ATOM 763 C CA . VAL A 1 106 ? 20.375 76.030 48.907 1.00 15.67 106 VAL A CA 1
ATOM 764 C C . VAL A 1 106 ? 20.562 76.267 47.418 1.00 16.93 106 VAL A C 1
ATOM 765 O O . VAL A 1 106 ? 21.694 76.441 46.955 1.00 16.81 106 VAL A O 1
ATOM 769 N N . ALA A 1 107 ? 19.472 76.262 46.637 1.00 16.54 107 ALA A N 1
ATOM 770 C CA . ALA A 1 107 ? 19.610 76.564 45.203 1.00 15.16 107 ALA A CA 1
ATOM 771 C C . ALA A 1 107 ? 20.063 77.996 45.004 1.00 16.30 107 ALA A C 1
ATOM 772 O O . ALA A 1 107 ? 20.869 78.289 44.093 1.00 17.41 107 ALA A O 1
ATOM 774 N N . ARG A 1 108 ? 19.553 78.936 45.806 1.00 16.99 108 ARG A N 1
ATOM 775 C CA . ARG A 1 108 ? 19.957 80.316 45.637 1.00 16.97 108 ARG A CA 1
ATOM 776 C C . ARG A 1 108 ? 21.450 80.496 45.850 1.00 20.62 108 ARG A C 1
ATOM 777 O O . ARG A 1 108 ? 22.100 81.255 45.108 1.00 22.04 108 ARG A O 1
ATOM 785 N N . VAL A 1 109 ? 22.024 79.857 46.885 1.00 19.37 109 VAL A N 1
ATOM 786 C CA . VAL A 1 109 ? 23.468 79.975 47.046 1.00 20.75 109 VAL A CA 1
ATOM 787 C C . VAL A 1 109 ? 24.188 79.224 45.965 1.00 18.98 109 VAL A C 1
ATOM 788 O O . VAL A 1 109 ? 25.256 79.640 45.524 1.00 21.14 109 VAL A O 1
ATOM 792 N N . GLY A 1 110 ? 23.670 78.063 45.582 1.00 17.32 110 GLY A N 1
ATOM 793 C CA . GLY A 1 110 ? 24.244 77.352 44.457 1.00 18.69 110 GLY A CA 1
ATOM 794 C C . GLY A 1 110 ? 24.392 78.219 43.229 1.00 17.55 110 GLY A C 1
ATOM 795 O O . GLY A 1 110 ? 25.426 78.180 42.546 1.00 18.24 110 GLY A O 1
ATOM 796 N N A LYS A 1 111 ? 23.347 78.961 42.879 0.75 18.94 111 LYS A N 1
ATOM 797 N N B LYS A 1 111 ? 23.354 78.982 42.889 0.25 15.54 111 LYS A N 1
ATOM 798 C CA A LYS A 1 111 ? 23.427 79.804 41.690 0.75 19.50 111 LYS A CA 1
ATOM 799 C CA B LYS A 1 111 ? 23.418 79.813 41.690 0.25 17.93 111 LYS A CA 1
ATOM 800 C C A LYS A 1 111 ? 24.559 80.812 41.822 0.75 20.67 111 LYS A C 1
ATOM 801 C C B LYS A 1 111 ? 24.516 80.862 41.808 0.25 17.68 111 LYS A C 1
ATOM 802 O O A LYS A 1 111 ? 25.292 81.064 40.855 0.75 21.18 111 LYS A O 1
ATOM 803 O O B LYS A 1 111 ? 25.169 81.207 40.811 0.25 18.33 111 LYS A O 1
ATOM 814 N N . GLN A 1 112 ? 24.725 81.398 43.014 1.00 20.75 112 GLN A N 1
ATOM 815 C CA . GLN A 1 112 ? 25.801 82.371 43.209 1.00 22.02 112 GLN A CA 1
ATOM 816 C C . GLN A 1 112 ? 27.162 81.718 43.016 1.00 21.60 112 GLN A C 1
ATOM 817 O O . GLN A 1 112 ? 28.048 82.276 42.376 1.00 24.31 112 GLN A O 1
ATOM 823 N N . LEU A 1 113 ? 27.373 80.547 43.621 1.00 20.63 113 LEU A N 1
ATOM 824 C CA . LEU A 1 113 ? 28.637 79.826 43.465 1.00 19.81 113 LEU A CA 1
ATOM 825 C C . LEU A 1 113 ? 28.866 79.424 42.009 1.00 21.14 113 LEU A C 1
ATOM 826 O O . LEU A 1 113 ? 30.001 79.488 41.498 1.00 20.97 113 LEU A O 1
ATOM 831 N N . GLN A 1 114 ? 27.810 78.960 41.327 1.00 19.32 114 GLN A N 1
ATOM 832 C CA . GLN A 1 114 ? 27.942 78.565 39.929 1.00 19.09 114 GLN A CA 1
ATOM 833 C C . GLN A 1 114 ? 28.327 79.738 39.068 1.00 19.82 114 GLN A C 1
ATOM 834 O O . GLN A 1 114 ? 29.117 79.587 38.134 1.00 21.14 114 GLN A O 1
ATOM 840 N N . ALA A 1 115 ? 27.794 80.916 39.355 1.00 21.32 115 ALA A N 1
ATOM 841 C CA . ALA A 1 115 ? 28.163 82.087 38.560 1.00 22.90 115 ALA A CA 1
ATOM 842 C C . ALA A 1 115 ? 29.654 82.392 38.694 1.00 24.11 115 ALA A C 1
ATOM 843 O O . ALA A 1 115 ? 30.322 82.772 37.721 1.00 25.66 115 ALA A O 1
ATOM 845 N N . ILE A 1 116 ? 30.192 82.242 39.906 1.00 25.60 116 ILE A N 1
ATOM 846 C CA . ILE A 1 116 ? 31.633 82.414 40.109 1.00 25.70 116 ILE A CA 1
ATOM 847 C C . ILE A 1 116 ? 32.407 81.359 39.323 1.00 23.68 116 ILE A C 1
ATOM 848 O O . ILE A 1 116 ? 33.393 81.667 38.624 1.00 25.54 116 ILE A O 1
ATOM 853 N N . PHE A 1 117 ? 31.979 80.103 39.435 1.00 20.92 117 PHE A N 1
ATOM 854 C CA . PHE A 1 117 ? 32.615 79.039 38.669 1.00 20.41 117 PHE A CA 1
ATOM 855 C C . PHE A 1 117 ? 32.602 79.370 37.173 1.00 21.23 117 PHE A C 1
ATOM 856 O O . PHE A 1 117 ? 33.627 79.251 36.485 1.00 22.12 117 PHE A O 1
ATOM 864 N N . ASP A 1 118 ? 31.427 79.737 36.639 1.00 22.19 118 ASP A N 1
ATOM 865 C CA . ASP A 1 118 ? 31.289 79.921 35.196 1.00 22.07 118 ASP A CA 1
ATOM 866 C C . ASP A 1 118 ? 32.221 81.032 34.699 1.00 23.96 118 ASP A C 1
ATOM 867 O O . ASP A 1 118 ? 32.834 80.927 33.627 1.00 25.41 118 ASP A O 1
ATOM 872 N N . GLU A 1 119 ? 32.323 82.137 35.454 1.00 25.07 119 GLU A N 1
ATOM 873 C CA . GLU A 1 119 ? 33.165 83.246 35.044 1.00 26.17 119 GLU A CA 1
ATOM 874 C C . GLU A 1 119 ? 34.617 82.805 34.963 1.00 26.17 119 GLU A C 1
ATOM 875 O O . GLU A 1 119 ? 35.353 83.204 34.051 1.00 26.25 119 GLU A O 1
ATOM 881 N N . ASN A 1 120 ? 35.049 81.951 35.903 1.00 26.13 120 ASN A N 1
ATOM 882 C CA . ASN A 1 120 ? 36.445 81.538 35.914 1.00 25.20 120 ASN A CA 1
ATOM 883 C C . ASN A 1 120 ? 36.708 80.433 34.896 1.00 23.68 120 ASN A C 1
ATOM 884 O O . ASN A 1 120 ? 37.770 80.423 34.254 1.00 24.96 120 ASN A O 1
ATOM 889 N N . PHE A 1 121 ? 35.748 79.547 34.708 1.00 21.74 121 PHE A N 1
ATOM 890 C CA . PHE A 1 121 ? 35.939 78.421 33.794 1.00 22.59 121 PHE A CA 1
ATOM 891 C C . PHE A 1 121 ? 36.057 78.915 32.359 1.00 23.28 121 PHE A C 1
ATOM 892 O O . PHE A 1 121 ? 36.779 78.316 31.552 1.00 23.34 121 PHE A O 1
ATOM 900 N N . ALA A 1 122 ? 35.414 80.044 32.039 1.00 24.47 122 ALA A N 1
ATOM 901 C CA . ALA A 1 122 ? 35.514 80.605 30.704 1.00 29.28 122 ALA A CA 1
ATOM 902 C C . ALA A 1 122 ? 36.931 81.016 30.373 1.00 26.99 122 ALA A C 1
ATOM 903 O O . ALA A 1 122 ? 37.243 81.212 29.186 1.00 31.06 122 ALA A O 1
ATOM 905 N N . LYS A 1 123 ? 37.800 81.196 31.370 1.00 28.62 123 LYS A N 1
ATOM 906 C CA . LYS A 1 123 ? 39.182 81.607 31.116 1.00 31.95 123 LYS A CA 1
ATOM 907 C C . LYS A 1 123 ? 40.171 80.443 31.015 1.00 32.86 123 LYS A C 1
ATOM 908 O O . LYS A 1 123 ? 41.361 80.684 30.779 1.00 34.30 123 LYS A O 1
ATOM 914 N N . VAL A 1 124 ? 39.729 79.204 31.193 1.00 30.86 124 VAL A N 1
ATOM 915 C CA . VAL A 1 124 ? 40.642 78.057 31.176 1.00 31.42 124 VAL A CA 1
ATOM 916 C C . VAL A 1 124 ? 41.153 77.851 29.757 1.00 37.71 124 VAL A C 1
ATOM 917 O O . VAL A 1 124 ? 40.361 77.915 28.804 1.00 32.90 124 VAL A O 1
ATOM 921 N N . PRO A 1 125 ? 42.447 77.555 29.572 1.00 34.73 125 PRO A N 1
ATOM 922 C CA . PRO A 1 125 ? 42.973 77.342 28.218 1.00 38.86 125 PRO A CA 1
ATOM 923 C C . PRO A 1 125 ? 42.466 76.067 27.556 1.00 35.71 125 PRO A C 1
ATOM 924 O O . PRO A 1 125 ? 41.797 75.234 28.157 1.00 32.98 125 PRO A O 1
ATOM 928 N N . ASP A 1 126 ? 42.855 75.906 26.296 1.00 39.50 126 ASP A N 1
ATOM 929 C CA . ASP A 1 126 ? 42.542 74.725 25.515 1.00 40.58 126 ASP A CA 1
ATOM 930 C C . ASP A 1 126 ? 43.154 73.469 26.135 1.00 40.12 126 ASP A C 1
ATOM 931 O O . ASP A 1 126 ? 44.225 73.499 26.747 1.00 42.08 126 ASP A O 1
ATOM 936 N N . ASP A 1 127 ? 42.440 72.339 25.983 1.00 38.98 127 ASP A N 1
ATOM 937 C CA . ASP A 1 127 ? 42.927 71.081 26.541 1.00 40.02 127 ASP A CA 1
ATOM 938 C C . ASP A 1 127 ? 44.299 70.667 26.008 1.00 45.54 127 ASP A C 1
ATOM 939 O O . ASP A 1 127 ? 45.079 70.043 26.738 1.00 59.60 127 ASP A O 1
ATOM 944 N N . GLU A 1 128 ? 44.608 70.976 24.758 1.00 54.29 128 GLU A N 1
ATOM 945 C CA . GLU A 1 128 ? 45.831 70.481 24.133 1.00 77.45 128 GLU A CA 1
ATOM 946 C C . GLU A 1 128 ? 47.037 71.383 24.363 1.00 92.74 128 GLU A C 1
ATOM 947 O O . GLU A 1 128 ? 48.137 71.056 23.893 1.00 76.65 128 GLU A O 1
ATOM 949 N N . SER A 1 129 ? 46.868 72.499 25.066 1.00 88.49 129 SER A N 1
ATOM 950 C CA . SER A 1 129 ? 47.978 73.418 25.311 1.00 85.92 129 SER A CA 1
ATOM 951 C C . SER A 1 129 ? 48.859 72.920 26.455 1.00 96.74 129 SER A C 1
ATOM 952 O O . SER A 1 129 ? 50.022 73.310 26.571 1.00 95.53 129 SER A O 1
ATOM 956 C CA . LEU B 1 15 ? 22.770 36.794 46.476 1.00 63.10 15 LEU B CA 1
ATOM 957 C C . LEU B 1 15 ? 23.099 37.582 45.210 1.00 80.09 15 LEU B C 1
ATOM 958 O O . LEU B 1 15 ? 24.223 38.050 45.045 1.00 55.44 15 LEU B O 1
ATOM 959 N N . ARG B 1 16 ? 22.111 37.730 44.323 1.00 62.69 16 ARG B N 1
ATOM 960 C CA . ARG B 1 16 ? 22.320 38.419 43.055 1.00 39.50 16 ARG B CA 1
ATOM 961 C C . ARG B 1 16 ? 22.300 3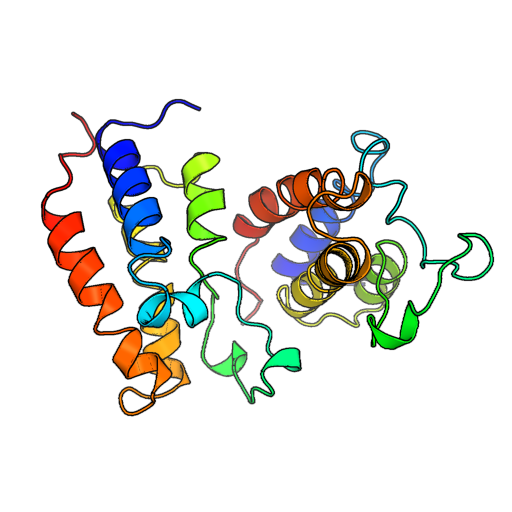9.931 43.274 1.00 34.32 16 ARG B C 1
ATOM 962 O O . ARG B 1 16 ? 21.288 40.498 43.689 1.00 54.27 16 ARG B O 1
ATOM 970 N N . LEU B 1 17 ? 23.411 40.574 42.978 1.00 29.58 17 LEU B N 1
ATOM 971 C CA . LEU B 1 17 ? 23.571 42.007 43.154 1.00 28.45 17 LEU B CA 1
ATOM 972 C C . LEU B 1 17 ? 23.513 42.704 41.802 1.00 31.91 17 LEU B C 1
ATOM 973 O O . LEU B 1 17 ? 23.878 42.134 40.776 1.00 33.19 17 LEU B O 1
ATOM 978 N N . SER B 1 18 ? 23.080 43.968 41.818 1.00 29.81 18 SER B N 1
ATOM 979 C CA . SER B 1 18 ? 23.112 44.775 40.604 1.00 29.48 18 SER B CA 1
ATOM 980 C C . SER B 1 18 ? 24.555 45.010 40.197 1.00 26.07 18 SER B C 1
ATOM 981 O O . SER B 1 18 ? 25.475 44.805 40.978 1.00 24.23 18 SER B O 1
ATOM 984 N N . GLU B 1 19 ? 24.768 45.425 38.954 1.00 26.35 19 GLU B N 1
ATOM 985 C CA . GLU B 1 19 ? 26.134 45.706 38.540 1.00 24.32 19 GLU B CA 1
ATOM 986 C C . GLU B 1 19 ? 26.784 46.723 39.463 1.00 22.59 19 GLU B C 1
ATOM 987 O O . GLU B 1 19 ? 27.957 46.608 39.792 1.00 21.84 19 GLU B O 1
ATOM 993 N N . ALA B 1 20 ? 26.031 47.758 39.875 1.00 23.13 20 ALA B N 1
ATOM 994 C CA . ALA B 1 20 ? 26.595 48.767 40.772 1.00 19.97 20 ALA B CA 1
ATOM 995 C C . ALA B 1 20 ? 26.989 48.149 42.101 1.00 18.15 20 ALA B C 1
ATOM 996 O O . ALA B 1 20 ? 28.078 48.412 42.596 1.00 17.61 20 ALA B O 1
ATOM 998 N N . LEU B 1 21 ? 26.133 47.277 42.679 1.00 19.90 21 LEU B N 1
ATOM 999 C CA . LEU B 1 21 ? 26.476 46.734 43.986 1.00 19.64 21 LEU B CA 1
ATOM 1000 C C . LEU B 1 21 ? 27.525 45.628 43.885 1.00 19.25 21 LEU B C 1
ATOM 1001 O O . LEU B 1 21 ? 28.280 45.448 44.840 1.00 18.39 21 LEU B O 1
ATOM 1006 N N . LYS B 1 22 ? 27.663 44.964 42.746 1.00 20.17 22 LYS B N 1
ATOM 1007 C CA . LYS B 1 22 ? 28.791 44.057 42.561 1.00 20.98 22 LYS B CA 1
ATOM 1008 C C . LYS B 1 22 ? 30.089 44.831 42.525 1.00 19.25 22 LYS B C 1
ATOM 1009 O O . LYS B 1 22 ? 31.072 44.422 43.153 1.00 20.22 22 LYS B O 1
ATOM 1015 N N . ALA B 1 23 ? 30.101 46.025 41.921 1.00 18.40 23 ALA B N 1
ATOM 1016 C CA . ALA B 1 23 ? 31.300 46.831 41.956 1.00 18.71 23 ALA B CA 1
ATOM 1017 C C . ALA B 1 23 ? 31.569 47.321 43.370 1.00 17.28 23 ALA B C 1
ATOM 1018 O O . ALA B 1 23 ? 32.725 47.376 43.793 1.00 17.25 23 ALA B O 1
ATOM 1020 N N . CYS B 1 24 ? 30.526 47.661 44.118 1.00 16.00 24 CYS B N 1
ATOM 1021 C CA . CYS B 1 24 ? 30.716 48.039 45.518 1.00 14.92 24 CYS B CA 1
ATOM 1022 C C . CYS B 1 24 ? 31.320 46.878 46.321 1.00 14.40 24 CYS B C 1
ATOM 1023 O O . CYS B 1 24 ? 32.203 47.090 47.164 1.00 14.93 24 CYS B O 1
ATOM 1026 N N . SER B 1 25 ? 30.845 45.661 46.115 1.00 15.22 25 SER B N 1
ATOM 1027 C CA . SER B 1 25 ? 31.416 44.493 46.769 1.00 16.48 25 SER B CA 1
ATOM 1028 C C . SER B 1 25 ? 32.890 44.349 46.444 1.00 17.00 25 SER B C 1
ATOM 1029 O O . SER B 1 25 ? 33.703 44.048 47.339 1.00 16.20 25 SER B O 1
ATOM 1032 N N . ASN B 1 26 ? 33.262 44.515 45.178 1.00 16.99 26 ASN B N 1
ATOM 1033 C CA . ASN B 1 26 ? 34.671 44.478 44.814 1.00 17.62 26 ASN B CA 1
ATOM 1034 C C . ASN B 1 26 ? 35.486 45.525 45.542 1.00 15.59 26 ASN B C 1
ATOM 1035 O O . ASN B 1 26 ? 36.625 45.227 45.952 1.00 16.69 26 ASN B O 1
ATOM 1040 N N . ILE B 1 27 ? 34.984 46.738 45.641 1.00 15.32 27 ILE B N 1
ATOM 1041 C CA . ILE B 1 27 ? 35.703 47.759 46.376 1.00 14.38 27 ILE B CA 1
ATOM 1042 C C . ILE B 1 27 ? 35.834 47.389 47.839 1.00 15.36 27 ILE B C 1
ATOM 1043 O O . ILE B 1 27 ? 36.914 47.562 48.452 1.00 15.20 27 ILE B O 1
ATOM 1048 N N . LEU B 1 28 ? 34.767 46.888 48.438 1.00 15.56 28 LEU B N 1
ATOM 1049 C CA . LEU B 1 28 ? 34.838 46.471 49.829 1.00 14.49 28 LEU B CA 1
ATOM 1050 C C . LEU B 1 28 ? 35.913 45.416 50.033 1.00 15.93 28 LEU B C 1
ATOM 1051 O O . LEU B 1 28 ? 36.691 45.473 51.009 1.00 15.51 28 LEU B O 1
ATOM 1056 N N A LYS B 1 29 ? 35.949 44.399 49.174 0.50 15.20 29 LYS B N 1
ATOM 1057 N N B LYS B 1 29 ? 35.956 44.410 49.162 0.50 15.92 29 LYS B N 1
ATOM 1058 C CA A LYS B 1 29 ? 36.962 43.366 49.286 0.50 18.11 29 LYS B CA 1
ATOM 1059 C CA B LYS B 1 29 ? 36.956 43.363 49.271 0.50 13.88 29 LYS B CA 1
ATOM 1060 C C A LYS B 1 29 ? 38.361 43.954 49.162 0.50 15.24 29 LYS B C 1
ATOM 1061 C C B LYS B 1 29 ? 38.368 43.923 49.121 0.50 16.54 29 LYS B C 1
ATOM 1062 O O A LYS B 1 29 ? 39.281 43.533 49.858 0.50 17.03 29 LYS B O 1
ATOM 1063 O O B LYS B 1 29 ? 39.293 43.483 49.805 0.50 18.83 29 LYS B O 1
ATOM 1074 N N A ASP B 1 30 ? 38.547 44.915 48.265 0.50 18.27 30 ASP B N 1
ATOM 1075 N N B ASP B 1 30 ? 38.555 44.888 48.225 0.50 13.37 30 ASP B N 1
ATOM 1076 C CA A ASP B 1 30 ? 39.864 45.485 48.053 0.50 15.18 30 ASP B CA 1
ATOM 1077 C CA B ASP B 1 30 ? 39.856 45.507 48.042 0.50 18.51 30 ASP B CA 1
ATOM 1078 C C A ASP B 1 30 ? 40.300 46.312 49.256 0.50 16.64 30 ASP B C 1
ATOM 1079 C C B ASP B 1 30 ? 40.272 46.272 49.292 0.50 15.03 30 ASP B C 1
ATOM 1080 O O A ASP B 1 30 ? 41.428 46.171 49.741 0.50 1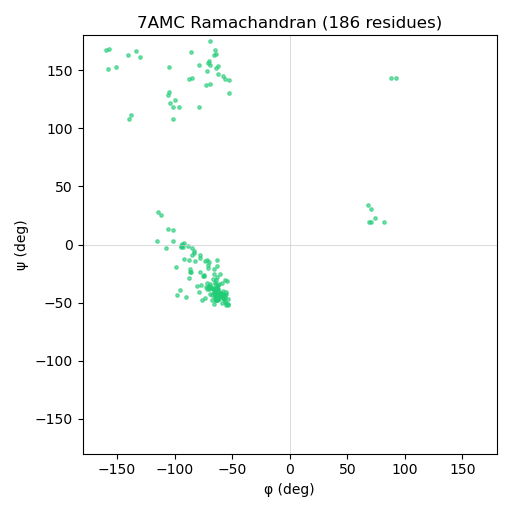8.92 30 ASP B O 1
ATOM 1081 O O B ASP B 1 30 ? 41.357 46.057 49.841 0.50 15.92 30 ASP B O 1
ATOM 1090 N N . ILE B 1 31 ? 39.420 47.188 49.755 1.00 15.39 31 ILE B N 1
ATOM 1091 C CA . ILE B 1 31 ? 39.843 48.020 50.896 1.00 16.91 31 ILE B CA 1
ATOM 1092 C C . ILE B 1 31 ? 39.976 47.235 52.189 1.00 16.61 31 ILE B C 1
ATOM 1093 O O . ILE B 1 31 ? 40.650 47.699 53.121 1.00 18.69 31 ILE B O 1
ATOM 1098 N N . SER B 1 32 ? 39.378 46.051 52.253 1.00 15.94 32 SER B N 1
ATOM 1099 C CA . SER B 1 32 ? 39.445 45.197 53.434 1.00 16.31 32 SER B CA 1
ATOM 1100 C C . SER B 1 32 ? 40.576 44.199 53.328 1.00 15.70 32 SER B C 1
ATOM 1101 O O . SER B 1 32 ? 40.758 43.374 54.252 1.00 18.21 32 SER B O 1
ATOM 1104 N N . SER B 1 33 ? 41.348 44.186 52.241 1.00 16.48 33 SER B N 1
ATOM 1105 C CA . SER B 1 33 ? 42.328 43.134 51.973 1.00 16.71 33 SER B CA 1
ATOM 1106 C C . SER B 1 33 ? 43.657 43.406 52.702 1.00 17.11 33 SER B C 1
ATOM 1107 O O . SER B 1 33 ? 43.909 44.481 53.234 1.00 17.45 33 SER B O 1
ATOM 1110 N N A GLN B 1 34 ? 44.526 42.384 52.674 0.50 18.57 34 GLN B N 1
ATOM 1111 N N B GLN B 1 34 ? 44.528 42.387 52.676 0.50 18.70 34 GLN B N 1
ATOM 1112 C CA A GLN B 1 34 ? 45.812 42.472 53.358 0.50 20.61 34 GLN B CA 1
ATOM 1113 C CA B GLN B 1 34 ? 45.810 42.478 53.368 0.50 20.30 34 GLN B CA 1
ATOM 1114 C C A GLN B 1 34 ? 46.646 43.620 52.811 0.50 21.85 34 GLN B C 1
ATOM 1115 C C B GLN B 1 34 ? 46.655 43.615 52.809 0.50 22.29 34 GLN B C 1
ATOM 1116 O O A GLN B 1 34 ? 47.471 44.191 53.539 0.50 22.04 34 GLN B O 1
ATOM 1117 O O B GLN B 1 34 ? 47.492 44.177 53.531 0.50 21.37 34 GLN B O 1
ATOM 1128 N N . ARG B 1 35 ? 46.492 43.930 51.520 1.00 21.26 35 ARG B N 1
ATOM 1129 C CA . ARG B 1 35 ? 47.262 45.001 50.903 1.00 24.01 35 ARG B CA 1
ATOM 1130 C C . ARG B 1 35 ? 47.202 46.270 51.736 1.00 20.16 35 ARG B C 1
ATOM 1131 O O . ARG B 1 35 ? 48.181 47.038 51.738 1.00 23.27 35 ARG B O 1
ATOM 1139 N N . TYR B 1 36 ? 46.065 46.529 52.342 1.00 17.08 36 TYR B N 1
ATOM 1140 C CA . TYR B 1 36 ? 45.860 47.753 53.107 1.00 15.83 36 TYR B CA 1
ATOM 1141 C C . TYR B 1 36 ? 45.722 47.511 54.604 1.00 16.44 36 TYR B C 1
ATOM 1142 O O . TYR B 1 36 ? 45.153 48.335 55.299 1.00 16.48 36 TYR B O 1
ATOM 1151 N N . ARG B 1 37 ? 46.281 46.424 55.117 1.00 17.48 37 ARG B N 1
ATOM 1152 C CA . ARG B 1 37 ? 46.073 46.060 56.516 1.00 16.84 37 ARG B CA 1
ATOM 1153 C C . ARG B 1 37 ? 46.527 47.151 57.476 1.00 16.87 37 ARG B C 1
ATOM 1154 O O . ARG B 1 37 ? 45.880 47.375 58.504 1.00 17.67 37 ARG B O 1
ATOM 1162 N N A ASP B 1 38 ? 47.620 47.840 57.169 0.50 17.22 38 ASP B N 1
ATOM 1163 N N B ASP B 1 38 ? 47.625 47.834 57.176 0.50 17.62 38 ASP B N 1
ATOM 1164 C CA A ASP B 1 38 ? 48.111 48.899 58.041 0.50 18.30 38 ASP B CA 1
ATOM 1165 C CA B ASP B 1 38 ? 48.090 48.901 58.051 0.50 18.47 38 ASP B CA 1
ATOM 1166 C C A ASP B 1 38 ? 47.095 50.020 58.179 0.50 25.17 38 ASP B C 1
ATOM 1167 C C B ASP B 1 38 ? 47.017 49.966 58.217 0.50 15.94 38 ASP B C 1
ATOM 1168 O O A ASP B 1 38 ? 47.152 50.769 59.167 0.50 22.01 38 ASP B O 1
ATOM 1169 O O B ASP B 1 38 ? 46.957 50.627 59.261 0.50 19.88 38 ASP B O 1
ATOM 1178 N N . LEU B 1 39 ? 46.203 50.183 57.197 1.00 16.63 39 LEU B N 1
ATOM 1179 C CA . LEU B 1 39 ? 45.154 51.187 57.254 1.00 16.87 39 LEU B CA 1
ATOM 1180 C C . LEU B 1 39 ? 43.836 50.603 57.736 1.00 17.45 39 LEU B C 1
ATOM 1181 O O . LEU B 1 39 ? 43.120 51.251 58.532 1.00 18.01 39 LEU B O 1
ATOM 1186 N N . ASN B 1 40 ? 43.446 49.402 57.287 1.00 14.92 40 ASN B N 1
ATOM 1187 C CA . ASN B 1 40 ? 42.113 48.939 57.514 1.00 13.93 40 ASN B CA 1
ATOM 1188 C C . ASN B 1 40 ? 41.949 48.219 58.845 1.00 14.38 40 ASN B C 1
ATOM 1189 O O . ASN B 1 40 ? 40.817 47.989 59.254 1.00 15.29 40 ASN B O 1
ATOM 1194 N N . HIS B 1 41 ? 43.023 47.850 59.535 1.00 15.33 41 HIS B N 1
ATOM 1195 C CA . HIS B 1 41 ? 42.823 46.963 60.675 1.00 16.85 41 HIS B CA 1
ATOM 1196 C C . HIS B 1 41 ? 42.027 47.654 61.773 1.00 16.62 41 HIS B C 1
ATOM 1197 O O . HIS B 1 41 ? 41.293 46.992 62.511 1.00 19.66 41 HIS B O 1
ATOM 1204 N N . PHE B 1 42 ? 42.077 48.979 61.817 1.00 15.09 42 PHE B N 1
ATOM 1205 C CA . PHE B 1 42 ? 41.293 49.695 62.821 1.00 15.83 42 PHE B CA 1
ATOM 1206 C C . PHE B 1 42 ? 39.792 49.682 62.560 1.00 14.63 42 PHE B C 1
ATOM 1207 O O . PHE B 1 42 ? 39.000 49.997 63.460 1.00 17.40 42 PHE B O 1
ATOM 1215 N N . PHE B 1 43 ? 39.416 49.287 61.349 1.00 14.91 43 PHE B N 1
ATOM 1216 C CA . PHE B 1 43 ? 38.033 49.382 60.833 1.00 14.56 43 PHE B CA 1
ATOM 1217 C C . PHE B 1 43 ? 37.400 48.032 60.556 1.00 14.70 43 PHE B C 1
ATOM 1218 O O . PHE B 1 43 ? 36.232 47.972 60.142 1.00 16.53 43 PHE B O 1
ATOM 1226 N N . LEU B 1 44 ? 38.082 46.935 60.854 1.00 15.99 44 LEU B N 1
ATOM 1227 C CA . LEU B 1 44 ? 37.616 45.623 60.444 1.00 16.34 44 LEU B CA 1
ATOM 1228 C C . LEU B 1 44 ? 36.463 45.109 61.278 1.00 19.32 44 LEU B C 1
ATOM 1229 O O . LEU B 1 44 ? 35.720 44.237 60.805 1.00 21.78 44 LEU B O 1
ATOM 1234 N N . LYS B 1 45 ? 36.324 45.528 62.528 1.00 17.85 45 LYS B N 1
ATOM 1235 C CA . LYS B 1 45 ? 35.291 45.027 63.426 1.00 19.96 45 LYS B CA 1
ATOM 1236 C C . LYS B 1 45 ? 34.768 46.188 64.245 1.00 17.91 45 LYS B C 1
ATOM 1237 O O . LYS B 1 45 ? 35.383 47.252 64.281 1.00 17.36 45 LYS B O 1
ATOM 1243 N N . PRO B 1 46 ? 33.603 46.034 64.874 1.00 19.53 46 PRO B N 1
ATOM 1244 C CA . PRO B 1 46 ? 33.042 47.163 65.628 1.00 18.26 46 PRO B CA 1
ATOM 1245 C C . PRO B 1 46 ? 33.987 47.710 66.693 1.00 18.22 46 PRO B C 1
ATOM 1246 O O . PRO B 1 46 ? 34.705 46.958 67.359 1.00 20.48 46 PRO B O 1
ATOM 1250 N N . VAL B 1 47 ? 33.979 49.017 66.863 1.00 19.06 47 VAL B N 1
ATOM 1251 C CA . VAL B 1 47 ? 34.666 49.641 67.994 1.00 20.08 47 VAL B CA 1
ATOM 1252 C C . VAL B 1 47 ? 34.215 49.003 69.302 1.00 20.27 47 VAL B C 1
ATOM 1253 O O . VAL B 1 47 ? 33.015 48.882 69.550 1.00 21.40 47 VAL B O 1
ATOM 1257 N N . ASP B 1 48 ? 35.190 48.613 70.151 1.00 20.22 48 ASP B N 1
ATOM 1258 C CA . ASP B 1 48 ? 34.962 47.988 71.460 1.00 21.69 48 ASP B CA 1
ATOM 1259 C C . ASP B 1 48 ? 35.372 49.066 72.464 1.00 20.63 48 ASP B C 1
ATOM 1260 O O . ASP B 1 48 ? 36.561 49.246 72.744 1.00 20.89 48 ASP B O 1
ATOM 1265 N N A VAL B 1 49 ? 34.382 49.773 73.020 0.50 18.89 49 VAL B N 1
ATOM 1266 N N B VAL B 1 49 ? 34.368 49.750 73.015 0.50 24.92 49 VAL B N 1
ATOM 1267 C CA A VAL B 1 49 ? 34.678 50.927 73.861 0.50 21.17 49 VAL B CA 1
ATOM 1268 C CA B VAL B 1 49 ? 34.599 50.905 73.873 0.50 20.33 49 VAL B CA 1
ATOM 1269 C C A VAL B 1 49 ? 35.429 50.511 75.122 0.50 20.84 49 VAL B C 1
ATOM 1270 C C B VAL B 1 49 ? 35.386 50.519 75.123 0.50 19.71 49 VAL B C 1
ATOM 1271 O O A VAL B 1 49 ? 36.317 51.238 75.597 0.50 21.15 49 VAL B O 1
ATOM 1272 O O B VAL B 1 49 ? 36.257 51.273 75.586 0.50 20.81 49 VAL B O 1
ATOM 1279 N N . VAL B 1 50 ? 35.073 49.365 75.710 1.00 18.98 50 VAL B N 1
ATOM 1280 C CA . VAL B 1 50 ? 35.755 48.924 76.917 1.00 19.13 50 VAL B CA 1
ATOM 1281 C C . VAL B 1 50 ? 37.195 48.530 76.596 1.00 17.87 50 VAL B C 1
ATOM 1282 O O . VAL B 1 50 ? 38.137 48.903 77.302 1.00 18.42 50 VAL B O 1
ATOM 1286 N N . ALA B 1 51 ? 37.396 47.740 75.545 1.00 18.22 51 ALA B N 1
ATOM 1287 C CA . ALA B 1 51 ? 38.743 47.313 75.238 1.00 17.86 51 ALA B CA 1
ATOM 1288 C C . ALA B 1 51 ? 39.645 48.462 74.870 1.00 16.15 51 ALA B C 1
ATOM 1289 O O . ALA B 1 51 ? 40.830 48.427 75.157 1.00 16.60 51 ALA B O 1
ATOM 1291 N N . LEU B 1 52 ? 39.087 49.513 74.265 1.00 15.88 52 LEU B N 1
ATOM 1292 C CA . LEU B 1 52 ? 39.856 50.633 73.777 1.00 14.85 52 LEU B CA 1
ATOM 1293 C C . LEU B 1 52 ? 39.932 51.774 74.784 1.00 15.38 52 LEU B C 1
ATOM 1294 O O . LEU B 1 52 ? 40.605 52.787 74.541 1.00 15.70 52 LEU B O 1
ATOM 1299 N N . GLY B 1 53 ? 39.293 51.656 75.936 1.00 15.73 53 GLY B N 1
ATOM 1300 C CA . GLY B 1 53 ? 39.403 52.664 76.972 1.00 16.15 53 GLY B CA 1
ATOM 1301 C C . GLY B 1 53 ? 38.726 53.955 76.654 1.00 16.20 53 GLY B C 1
ATOM 1302 O O . GLY B 1 53 ? 39.200 55.014 77.084 1.00 17.14 53 GLY B O 1
ATOM 1303 N N . LEU B 1 54 ? 37.646 53.945 75.880 1.00 16.32 54 LEU B N 1
ATOM 1304 C CA . LEU B 1 54 ? 37.136 55.196 75.334 1.00 15.50 54 LEU B CA 1
ATOM 1305 C C . LEU B 1 54 ? 36.220 55.915 76.315 1.00 16.96 54 LEU B C 1
ATOM 1306 O O . LEU B 1 54 ? 35.389 55.313 76.988 1.00 18.59 54 LEU B O 1
ATOM 1311 N N . HIS B 1 55 ? 36.325 57.244 76.302 1.00 16.41 55 HIS B N 1
ATOM 1312 C CA . HIS B 1 55 ? 35.385 58.112 77.023 1.00 18.71 55 HIS B CA 1
ATOM 1313 C C . HIS B 1 55 ? 34.426 58.783 76.057 1.00 18.12 55 HIS B C 1
ATOM 1314 O O . HIS B 1 55 ? 34.867 59.362 75.052 1.00 18.63 55 HIS B O 1
ATOM 1321 N N . ASP B 1 56 ? 33.141 58.714 76.378 1.00 20.22 56 ASP B N 1
ATOM 1322 C CA . ASP B 1 56 ? 32.094 59.462 75.691 1.00 22.08 56 ASP B CA 1
ATOM 1323 C C . ASP B 1 56 ? 31.827 59.011 74.249 1.00 19.76 56 ASP B C 1
ATOM 1324 O O . ASP B 1 56 ? 31.280 59.784 73.484 1.00 22.52 56 ASP B O 1
ATOM 1329 N N . TYR B 1 57 ? 32.226 57.803 73.867 1.00 19.58 57 TYR B N 1
ATOM 1330 C CA . TYR B 1 57 ? 32.119 57.416 72.462 1.00 19.76 57 TYR B CA 1
ATOM 1331 C C . TYR B 1 57 ? 30.689 57.500 71.982 1.00 22.17 57 TYR B C 1
ATOM 1332 O O . TYR B 1 57 ? 30.441 58.056 70.912 1.00 21.67 57 TYR B O 1
ATOM 1341 N N . TYR B 1 58 ? 29.743 56.911 72.707 1.00 23.14 58 TYR B N 1
ATOM 1342 C CA . TYR B 1 58 ? 28.364 56.892 72.225 1.00 26.40 58 TYR B CA 1
ATOM 1343 C C . TYR B 1 58 ? 27.643 58.212 72.442 1.00 28.64 58 TYR B C 1
ATOM 1344 O O . TYR B 1 58 ? 26.552 58.400 71.891 1.00 32.98 58 TYR B O 1
ATOM 1353 N N . ASP B 1 59 ? 28.227 59.152 73.184 1.00 26.05 59 ASP B N 1
ATOM 1354 C CA . ASP B 1 59 ? 27.720 60.513 73.190 1.00 28.65 59 ASP B CA 1
ATOM 1355 C C . ASP B 1 59 ? 27.979 61.182 71.853 1.00 27.92 59 ASP B C 1
ATOM 1356 O O . ASP B 1 59 ? 27.173 61.973 71.363 1.00 32.61 59 ASP B O 1
ATOM 1361 N N . VAL B 1 60 ? 29.106 60.860 71.243 1.00 26.11 60 VAL B N 1
ATOM 1362 C CA . VAL B 1 60 ? 29.490 61.468 69.966 1.00 27.28 60 VAL B CA 1
ATOM 1363 C C . VAL B 1 60 ? 28.962 60.672 68.789 1.00 24.80 60 VAL B C 1
ATOM 1364 O O . VAL B 1 60 ? 28.434 61.247 67.846 1.00 28.52 60 VAL B O 1
ATOM 1368 N N . VAL B 1 61 ? 29.099 59.357 68.836 1.00 22.56 61 VAL B N 1
ATOM 1369 C CA . VAL B 1 61 ? 28.772 58.438 67.743 1.00 22.49 61 VAL B CA 1
ATOM 1370 C C . VAL B 1 61 ? 27.427 57.798 68.060 1.00 25.79 61 VAL B C 1
ATOM 1371 O O . VAL B 1 61 ? 27.306 56.981 68.987 1.00 28.52 61 VAL B O 1
ATOM 1375 N N . LYS B 1 62 ? 26.404 58.202 67.331 1.00 25.33 62 LYS B N 1
ATOM 1376 C CA . LYS B 1 62 ? 25.065 57.695 67.553 1.00 27.77 62 LYS B CA 1
ATOM 1377 C C . LYS B 1 62 ? 24.761 56.402 66.821 1.00 29.40 62 LYS B C 1
ATOM 1378 O O . LYS B 1 62 ? 23.862 55.662 67.239 1.00 33.28 62 LYS B O 1
ATOM 1384 N N . LYS B 1 63 ? 25.469 56.102 65.734 1.00 25.98 63 LYS B N 1
ATOM 1385 C CA . LYS B 1 63 ? 25.324 54.820 65.048 1.00 28.19 63 LYS B CA 1
ATOM 1386 C C . LYS B 1 63 ? 26.712 54.361 64.621 1.00 24.24 63 LYS B C 1
ATOM 1387 O O . LYS B 1 63 ? 27.293 54.918 63.691 1.00 23.94 63 LYS B O 1
ATOM 1393 N N . ALA B 1 64 ? 27.238 53.345 65.274 1.00 23.14 64 ALA B N 1
ATOM 1394 C CA . ALA B 1 64 ? 28.540 52.806 64.953 1.00 21.98 64 ALA B CA 1
ATOM 1395 C C . ALA B 1 64 ? 28.484 52.060 63.614 1.00 21.92 64 ALA B C 1
ATOM 1396 O O . ALA B 1 64 ? 27.444 51.525 63.240 1.00 22.83 64 ALA B O 1
ATOM 1398 N N . MET B 1 65 ? 29.642 51.939 62.946 1.00 19.63 65 MET B N 1
ATOM 1399 C CA . MET B 1 65 ? 29.717 51.179 61.690 1.00 19.54 65 MET B CA 1
ATOM 1400 C C . MET B 1 65 ? 31.165 50.772 61.502 1.00 19.40 65 MET B C 1
ATOM 1401 O O . MET B 1 65 ? 32.068 51.450 61.985 1.00 19.37 65 MET B O 1
ATOM 1406 N N . ASP B 1 66 ? 31.349 49.637 60.819 1.00 19.43 66 ASP B N 1
ATOM 1407 C CA . ASP B 1 66 ? 32.669 49.047 60.573 1.00 17.39 66 ASP B CA 1
ATOM 1408 C C . ASP B 1 66 ? 32.564 48.147 59.357 1.00 19.20 66 ASP B C 1
ATOM 1409 O O . ASP B 1 66 ? 31.479 47.868 58.873 1.00 19.77 66 ASP B O 1
ATOM 1414 N N . LEU B 1 67 ? 33.733 47.721 58.851 1.00 15.25 67 LEU B N 1
ATOM 1415 C CA . LEU B 1 67 ? 33.791 46.986 57.571 1.00 16.38 67 LEU B CA 1
ATOM 1416 C C . LEU B 1 67 ? 33.124 45.627 57.637 1.00 18.08 67 LEU B C 1
ATOM 1417 O O . LEU B 1 67 ? 32.591 45.173 56.609 1.00 18.93 67 LEU B O 1
ATOM 1422 N N A SER B 1 68 ? 33.188 44.925 58.777 0.50 19.95 68 SER B N 1
ATOM 1423 N N B SER B 1 68 ? 33.203 44.922 58.776 0.50 19.72 68 SER B N 1
ATOM 1424 C CA A SER B 1 68 ? 32.559 43.612 58.832 0.50 20.92 68 SER B CA 1
ATOM 1425 C CA B SER B 1 68 ? 32.563 43.617 58.854 0.50 23.09 68 SER B CA 1
ATOM 1426 C C A SER B 1 68 ? 31.046 43.732 58.837 0.50 22.51 68 SER B C 1
ATOM 1427 C C B SER B 1 68 ? 31.056 43.756 58.813 0.50 21.52 68 SER B C 1
ATOM 1428 O O A SER B 1 68 ? 30.358 42.898 58.246 0.50 28.97 68 SER B O 1
ATOM 1429 O O B SER B 1 68 ? 30.386 42.972 58.147 0.50 19.18 68 SER B O 1
ATOM 1434 N N . THR B 1 69 ? 30.512 44.772 59.481 1.00 20.82 69 THR B N 1
ATOM 1435 C CA . THR B 1 69 ? 29.072 44.987 59.451 1.00 24.06 69 THR B CA 1
ATOM 1436 C C . THR B 1 69 ? 28.618 45.376 58.047 1.00 22.32 69 THR B C 1
ATOM 1437 O O . THR B 1 69 ? 27.564 44.915 57.590 1.00 22.27 69 THR B O 1
ATOM 1441 N N . ILE B 1 70 ? 29.376 46.244 57.367 1.00 19.01 70 ILE B N 1
ATOM 1442 C CA . ILE B 1 70 ? 29.054 46.601 55.983 1.00 17.40 70 ILE B CA 1
ATOM 1443 C C . ILE B 1 70 ? 29.008 45.357 55.119 1.00 17.57 70 ILE B C 1
ATOM 1444 O O . ILE B 1 70 ? 28.094 45.187 54.311 1.00 18.57 70 ILE B O 1
ATOM 1449 N N . LYS B 1 71 ? 29.977 44.453 55.281 1.00 17.99 71 LYS B N 1
ATOM 1450 C CA . LYS B 1 71 ? 29.977 43.239 54.493 1.00 19.80 71 LYS B CA 1
ATOM 1451 C C . LYS B 1 71 ? 28.725 42.406 54.772 1.00 19.95 71 LYS B C 1
ATOM 1452 O O . LYS B 1 71 ? 28.090 41.866 53.853 1.00 21.97 71 LYS B O 1
ATOM 1458 N N . THR B 1 72 ? 28.395 42.225 56.051 1.00 22.86 72 THR B N 1
ATOM 1459 C CA . THR B 1 72 ? 27.212 41.442 56.385 1.00 24.07 72 THR B CA 1
ATOM 1460 C C . THR B 1 72 ? 25.957 42.047 55.776 1.00 22.89 72 THR B C 1
ATOM 1461 O O . THR B 1 72 ? 25.107 41.320 55.257 1.00 25.07 72 THR B O 1
ATOM 1465 N N . LYS B 1 73 ? 25.829 43.367 55.854 1.00 22.06 73 LYS B N 1
ATOM 1466 C CA . LYS B 1 73 ? 24.665 44.038 55.282 1.00 23.27 73 LYS B CA 1
ATOM 1467 C C . LYS B 1 73 ? 24.634 43.867 53.773 1.00 21.50 73 LYS B C 1
ATOM 1468 O O . LYS B 1 73 ? 23.597 43.555 53.177 1.00 23.30 73 LYS B O 1
ATOM 1474 N N . LEU B 1 74 ? 25.759 44.115 53.134 1.00 19.60 74 LEU B N 1
ATOM 1475 C CA . LEU B 1 74 ? 25.806 43.959 51.684 1.00 18.62 74 LEU B CA 1
ATOM 1476 C C . LEU B 1 74 ? 25.401 42.560 51.254 1.00 21.50 74 LEU B C 1
ATOM 1477 O O . LEU B 1 74 ? 24.594 42.387 50.327 1.00 23.79 74 LEU B O 1
ATOM 1482 N N . GLU B 1 75 ? 25.916 41.537 51.927 1.00 23.59 75 GLU B N 1
ATOM 1483 C CA . GLU B 1 75 ? 25.712 40.176 51.471 1.00 27.14 75 GLU B CA 1
ATOM 1484 C C . GLU B 1 75 ? 24.382 39.606 51.934 1.00 28.21 75 GLU B C 1
ATOM 1485 O O . GLU B 1 75 ? 23.999 38.522 51.473 1.00 33.18 75 GLU B O 1
ATOM 1491 N N . SER B 1 76 ? 23.655 40.313 52.790 1.00 30.81 76 SER B N 1
ATOM 1492 C CA . SER B 1 76 ? 22.290 39.940 53.137 1.00 29.75 76 SER B CA 1
ATOM 1493 C C . SER B 1 76 ? 21.250 40.783 52.410 1.00 30.25 76 SER B C 1
ATOM 1494 O O . SER B 1 76 ? 20.081 40.742 52.767 1.00 34.15 76 SER B O 1
ATOM 1497 N N . GLY B 1 77 ? 21.657 41.546 51.407 1.00 27.91 77 GLY B N 1
ATOM 1498 C CA . GLY B 1 77 ? 20.728 42.315 50.601 1.00 30.09 77 GLY B CA 1
ATOM 1499 C C . GLY B 1 77 ? 20.158 43.543 51.269 1.00 26.00 77 GLY B C 1
ATOM 1500 O O . GLY B 1 77 ? 19.111 44.033 50.839 1.00 30.49 77 GLY B O 1
ATOM 1501 N N . GLN B 1 78 ? 20.836 44.085 52.275 1.00 25.36 78 GLN B N 1
ATOM 1502 C CA . GLN B 1 78 ? 20.294 45.241 52.980 1.00 28.55 78 GLN B CA 1
ATOM 1503 C C . GLN B 1 78 ? 20.578 46.558 52.263 1.00 26.63 78 GLN B C 1
ATOM 1504 O O . GLN B 1 78 ? 19.951 47.573 52.593 1.00 31.12 78 GLN B O 1
ATOM 1510 N N . TYR B 1 79 ? 21.490 46.564 51.300 1.00 23.89 79 TYR B N 1
ATOM 1511 C CA . TYR B 1 79 ? 21.761 47.748 50.491 1.00 22.66 79 TYR B CA 1
ATOM 1512 C C . TYR B 1 79 ? 21.010 47.567 49.169 1.00 26.80 79 TYR B C 1
ATOM 1513 O O . TYR B 1 79 ? 21.186 46.563 48.479 1.00 34.01 79 TYR B O 1
ATOM 1522 N N . HIS B 1 80 ? 20.172 48.526 48.822 1.00 23.90 80 HIS B N 1
ATOM 1523 C CA . HIS B 1 80 ? 19.416 48.455 47.579 1.00 25.86 80 HIS B CA 1
ATOM 1524 C C . HIS B 1 80 ? 20.045 49.278 46.466 1.00 23.71 80 HIS B C 1
ATOM 1525 O O . HIS B 1 80 ? 19.779 49.014 45.296 1.00 26.62 80 HIS B O 1
ATOM 1532 N N . THR B 1 81 ? 20.916 50.230 46.807 1.00 22.40 81 THR B N 1
ATOM 1533 C CA . THR B 1 81 ? 21.628 51.026 45.833 1.00 21.16 81 THR B CA 1
ATOM 1534 C C . THR B 1 81 ? 23.067 51.206 46.276 1.00 18.20 81 THR B C 1
ATOM 1535 O O . THR B 1 81 ? 23.406 51.005 47.454 1.00 19.32 81 THR B O 1
ATOM 1539 N N A LYS B 1 82 ? 23.911 51.667 45.355 0.50 18.03 82 LYS B N 1
ATOM 1540 N N B LYS B 1 82 ? 23.898 51.675 45.341 0.50 16.57 82 LYS B N 1
ATOM 1541 C CA A LYS B 1 82 ? 25.295 51.953 45.719 0.50 15.25 82 LYS B CA 1
ATOM 1542 C CA B LYS B 1 82 ? 25.287 51.997 45.654 0.50 17.89 82 LYS B CA 1
ATOM 1543 C C A LYS B 1 82 ? 25.382 53.056 46.754 0.50 15.33 82 LYS B C 1
ATOM 1544 C C B LYS B 1 82 ? 25.372 53.049 46.744 0.50 15.22 82 LYS B C 1
ATOM 1545 O O A LYS B 1 82 ? 26.385 53.116 47.474 0.50 14.74 82 LYS B O 1
ATOM 1546 O O B LYS B 1 82 ? 26.356 53.077 47.494 0.50 15.18 82 LYS B O 1
ATOM 1557 N N . TYR B 1 83 ? 24.374 53.937 46.832 1.00 17.17 83 TYR B N 1
ATOM 1558 C CA . TYR B 1 83 ? 24.414 55.011 47.823 1.00 18.08 83 TYR B CA 1
ATOM 1559 C C . TYR B 1 83 ? 24.055 54.528 49.218 1.00 17.37 83 TYR B C 1
ATOM 1560 O O . TYR B 1 83 ? 24.568 55.069 50.196 1.00 16.58 83 TYR B O 1
ATOM 1569 N N . ASP B 1 84 ? 23.230 53.499 49.340 1.00 18.33 84 ASP B N 1
ATOM 1570 C CA . ASP B 1 84 ? 23.012 52.880 50.657 1.00 18.50 84 ASP B CA 1
ATOM 1571 C C . ASP B 1 84 ? 24.321 52.349 51.202 1.00 18.58 84 ASP B C 1
ATOM 1572 O O . ASP B 1 84 ? 24.640 52.533 52.377 1.00 19.34 84 ASP B O 1
ATOM 1577 N N . PHE B 1 85 ? 25.102 51.711 50.346 1.00 17.39 85 PHE B N 1
ATOM 1578 C CA . PHE B 1 85 ? 26.406 51.201 50.710 1.00 16.45 85 PHE B CA 1
ATOM 1579 C C . PHE B 1 85 ? 27.364 52.333 51.043 1.00 14.98 85 PHE B C 1
ATOM 1580 O O . PHE B 1 85 ? 28.043 52.300 52.068 1.00 15.85 85 PHE B O 1
ATOM 1588 N N . ALA B 1 86 ? 27.480 53.329 50.155 1.00 15.76 86 ALA B N 1
ATOM 1589 C CA . ALA B 1 86 ? 28.434 54.394 50.407 1.00 15.63 86 ALA B CA 1
ATOM 1590 C C . ALA B 1 86 ? 28.075 55.156 51.670 1.00 15.30 86 ALA B C 1
ATOM 1591 O O . ALA B 1 86 ? 28.958 55.636 52.389 1.00 15.50 86 ALA B O 1
ATOM 1593 N N . ASP B 1 87 ? 26.789 55.322 51.929 1.00 15.75 87 ASP B N 1
ATOM 1594 C CA . ASP B 1 87 ? 26.357 55.996 53.147 1.00 16.43 87 ASP B CA 1
ATOM 1595 C C . ASP B 1 87 ? 26.956 55.314 54.389 1.00 16.48 87 ASP B C 1
ATOM 1596 O O . ASP B 1 87 ? 27.377 55.996 55.336 1.00 17.19 87 ASP B O 1
ATOM 1601 N N . ASP B 1 88 ? 26.969 53.977 54.425 1.00 16.00 88 ASP B N 1
ATOM 1602 C CA . ASP B 1 88 ? 27.536 53.284 55.587 1.00 15.60 88 ASP B CA 1
ATOM 1603 C C . ASP B 1 88 ? 29.044 53.409 55.600 1.00 15.28 88 ASP B C 1
ATOM 1604 O O . ASP B 1 88 ? 29.636 53.505 56.686 1.00 15.34 88 ASP B O 1
ATOM 1609 N N . VAL B 1 89 ? 29.712 53.353 54.446 1.00 14.98 89 VAL B N 1
ATOM 1610 C CA . VAL B 1 89 ? 31.159 53.534 54.452 1.00 13.60 89 VAL B CA 1
ATOM 1611 C C . VAL B 1 89 ? 31.502 54.923 54.998 1.00 14.06 89 VAL B C 1
ATOM 1612 O O . VAL B 1 89 ? 32.412 55.088 55.820 1.00 14.21 89 VAL B O 1
ATOM 1616 N N A ARG B 1 90 ? 30.788 55.941 54.529 0.50 16.71 90 ARG B N 1
ATOM 1617 N N B ARG B 1 90 ? 30.773 55.941 54.565 0.50 13.94 90 ARG B N 1
ATOM 1618 C CA A ARG B 1 90 ? 31.022 57.297 55.001 0.50 14.60 90 ARG B CA 1
ATOM 1619 C CA B ARG B 1 90 ? 31.047 57.298 55.019 0.50 15.83 90 ARG B CA 1
ATOM 1620 C C A ARG B 1 90 ? 30.726 57.413 56.485 0.50 16.78 90 ARG B C 1
ATOM 1621 C C B ARG B 1 90 ? 30.666 57.486 56.477 0.50 16.35 90 ARG B C 1
ATOM 1622 O O A ARG B 1 90 ? 31.473 58.077 57.213 0.50 15.48 90 ARG B O 1
ATOM 1623 O O B ARG B 1 90 ? 31.295 58.288 57.176 0.50 19.24 90 ARG B O 1
ATOM 1638 N N . LEU B 1 91 ? 29.671 56.757 56.953 1.00 16.27 91 LEU B N 1
ATOM 1639 C CA . LEU B 1 91 ? 29.326 56.814 58.375 1.00 16.82 91 LEU B CA 1
ATOM 1640 C C . LEU B 1 91 ? 30.494 56.278 59.188 1.00 16.71 91 LEU B C 1
ATOM 1641 O O . LEU B 1 91 ? 30.883 56.880 60.206 1.00 16.21 91 LEU B O 1
ATOM 1646 N N . MET B 1 92 ? 31.051 55.144 58.808 1.00 15.10 92 MET B N 1
ATOM 1647 C CA . MET B 1 92 ? 32.215 54.586 59.479 1.00 14.16 92 MET B CA 1
ATOM 1648 C C . MET B 1 92 ? 33.337 55.594 59.563 1.00 13.76 92 MET B C 1
ATOM 1649 O O . MET B 1 92 ? 33.929 55.800 60.653 1.00 14.57 92 MET B O 1
ATOM 1654 N N . PHE B 1 93 ? 33.715 56.203 58.448 1.00 14.59 93 PHE B N 1
ATOM 1655 C CA . PHE B 1 93 ? 34.829 57.144 58.470 1.00 13.78 93 PHE B CA 1
ATOM 1656 C C . PHE B 1 93 ? 34.480 58.414 59.232 1.00 15.09 93 PHE B C 1
ATOM 1657 O O . PHE B 1 93 ? 35.296 58.905 60.015 1.00 15.02 93 PHE B O 1
ATOM 1665 N N . ASN B 1 94 ? 33.287 58.961 59.052 1.00 14.74 94 ASN B N 1
ATOM 1666 C CA . ASN B 1 94 ? 32.919 60.201 59.713 1.00 16.72 94 ASN B CA 1
ATOM 1667 C C . ASN B 1 94 ? 32.837 60.001 61.212 1.00 16.01 94 ASN B C 1
ATOM 1668 O O . ASN B 1 94 ? 33.194 60.910 61.972 1.00 17.18 94 ASN B O 1
ATOM 1673 N N . ASN B 1 95 ? 32.335 58.856 61.674 1.00 16.55 95 ASN B N 1
ATOM 1674 C CA . ASN B 1 95 ? 32.352 58.556 63.109 1.00 15.97 95 ASN B CA 1
ATOM 1675 C C . ASN B 1 95 ? 33.772 58.709 63.636 1.00 15.31 95 ASN B C 1
ATOM 1676 O O . ASN B 1 95 ? 34.013 59.242 64.722 1.00 16.42 95 ASN B O 1
ATOM 1681 N N . CYS B 1 96 ? 34.716 58.133 62.917 1.00 14.68 96 CYS B N 1
ATOM 1682 C CA . CYS B 1 96 ? 36.109 58.124 63.335 1.00 14.44 96 CYS B CA 1
ATOM 1683 C C . CYS B 1 96 ? 36.680 59.536 63.373 1.00 14.91 96 CYS B C 1
ATOM 1684 O O . CYS B 1 96 ? 37.318 59.926 64.368 1.00 15.04 96 CYS B O 1
ATOM 1687 N N . TYR B 1 97 ? 36.418 60.334 62.351 1.00 15.16 97 TYR B N 1
ATOM 1688 C CA . TYR B 1 97 ? 36.961 61.681 62.361 1.00 16.07 97 TYR B CA 1
ATOM 1689 C C . TYR B 1 97 ? 36.332 62.517 63.454 1.00 17.65 97 TYR B C 1
ATOM 1690 O O . TYR B 1 97 ? 37.027 63.323 64.112 1.00 17.96 97 TYR B O 1
ATOM 1699 N N . LYS B 1 98 ? 35.008 62.418 63.603 1.00 17.31 98 LYS B N 1
ATOM 1700 C CA . LYS B 1 98 ? 34.301 63.223 64.595 1.00 18.70 98 LYS B CA 1
ATOM 1701 C C . LYS B 1 98 ? 34.768 62.896 66.016 1.00 19.55 98 LYS B C 1
ATOM 1702 O O . LYS B 1 98 ? 35.048 63.793 66.829 1.00 20.34 98 LYS B O 1
ATOM 1708 N N . TYR B 1 99 ? 34.868 61.605 66.344 1.00 17.16 99 TYR B N 1
ATOM 1709 C CA . TYR B 1 99 ? 35.205 61.224 67.710 1.00 17.21 99 TYR B CA 1
ATOM 1710 C C . TYR B 1 99 ? 36.674 61.478 68.003 1.00 15.75 99 TYR B C 1
ATOM 1711 O O . TYR B 1 99 ? 37.021 62.010 69.051 1.00 17.28 99 TYR B O 1
ATOM 1720 N N . ASN B 1 100 ? 37.565 61.082 67.098 1.00 15.86 100 ASN B N 1
ATOM 1721 C CA . ASN B 1 100 ? 38.995 61.106 67.387 1.00 15.31 100 ASN B CA 1
ATOM 1722 C C . ASN B 1 100 ? 39.661 62.430 67.094 1.00 17.00 100 ASN B C 1
ATOM 1723 O O . ASN B 1 100 ? 40.733 62.707 67.650 1.00 17.00 100 ASN B O 1
ATOM 1728 N N . GLY B 1 101 ? 39.075 63.227 66.200 1.00 20.81 101 GLY B N 1
ATOM 1729 C CA . GLY B 1 101 ? 39.696 64.465 65.756 1.00 21.58 101 GLY B CA 1
ATOM 1730 C C . GLY B 1 101 ? 40.529 64.237 64.521 1.00 20.12 101 GLY B C 1
ATOM 1731 O O . GLY B 1 101 ? 41.142 63.193 64.335 1.00 17.90 101 GLY B O 1
ATOM 1732 N N . GLU B 1 102 ? 40.532 65.208 63.599 1.00 20.77 102 GLU B N 1
ATOM 1733 C CA . GLU B 1 102 ? 41.199 64.977 62.319 1.00 20.39 102 GLU B CA 1
ATOM 1734 C C . GLU B 1 102 ? 42.709 64.916 62.389 1.00 20.91 102 GLU B C 1
ATOM 1735 O O . GLU B 1 102 ? 43.328 64.369 61.468 1.00 22.35 102 GLU B O 1
ATOM 1741 N N . ASP B 1 103 ? 43.320 65.350 63.468 1.00 20.11 103 ASP B N 1
ATOM 1742 C CA . ASP B 1 103 ? 44.760 65.222 63.634 1.00 20.31 103 ASP B CA 1
ATOM 1743 C C . ASP B 1 103 ? 45.190 63.963 64.379 1.00 19.13 103 ASP B C 1
ATOM 1744 O O . ASP B 1 103 ? 46.398 63.721 64.570 1.00 21.94 103 ASP B O 1
ATOM 1749 N N . SER B 1 104 ? 44.247 63.121 64.794 1.00 17.55 104 SER B N 1
ATOM 1750 C CA . SER B 1 104 ? 44.605 61.851 65.424 1.00 16.29 104 SER B CA 1
ATOM 1751 C C . SER B 1 104 ? 45.234 60.892 64.402 1.00 15.62 104 SER B C 1
ATOM 1752 O O . SER B 1 104 ? 44.992 60.957 63.177 1.00 15.29 104 SER B O 1
ATOM 1755 N N . GLU B 1 105 ? 46.039 59.980 64.903 1.00 15.77 105 GLU B N 1
ATOM 1756 C CA . GLU B 1 105 ? 46.628 58.966 64.035 1.00 17.06 105 GLU B CA 1
ATOM 1757 C C . GLU B 1 105 ? 45.557 58.155 63.331 1.00 15.52 105 GLU B C 1
ATOM 1758 O O . GLU B 1 105 ? 45.665 57.897 62.127 1.00 15.82 105 GLU B O 1
ATOM 1764 N N . VAL B 1 106 ? 44.512 57.734 64.026 1.00 15.89 106 VAL B N 1
ATOM 1765 C CA . VAL B 1 106 ? 43.519 56.855 63.427 1.00 15.94 106 VAL B CA 1
ATOM 1766 C C . VAL B 1 106 ? 42.723 57.606 62.369 1.00 15.20 106 VAL B C 1
ATOM 1767 O O . VAL B 1 106 ? 42.382 57.040 61.317 1.00 14.86 106 VAL B O 1
ATOM 1771 N N . ALA B 1 107 ? 42.477 58.909 62.569 1.00 15.16 107 ALA B N 1
ATOM 1772 C CA . ALA B 1 107 ? 41.770 59.662 61.549 1.00 14.91 107 ALA B CA 1
ATOM 1773 C C . ALA B 1 107 ? 42.645 59.839 60.324 1.00 15.28 107 ALA B C 1
ATOM 1774 O O . ALA B 1 107 ? 42.163 59.758 59.169 1.00 15.57 107 ALA B O 1
ATOM 1776 N N . ARG B 1 108 ? 43.953 60.027 60.497 1.00 15.91 108 ARG B N 1
ATOM 1777 C CA . ARG B 1 108 ? 44.852 60.180 59.359 1.00 16.82 108 ARG B CA 1
ATOM 1778 C C . ARG B 1 108 ? 44.950 58.894 58.550 1.00 15.69 108 ARG B C 1
ATOM 1779 O O . ARG B 1 108 ? 44.951 58.944 57.307 1.00 16.18 108 ARG B O 1
ATOM 1787 N N A VAL B 1 109 ? 44.985 57.750 59.219 0.50 15.98 109 VAL B N 1
ATOM 1788 N N B VAL B 1 109 ? 44.977 57.729 59.196 0.50 14.70 109 VAL B N 1
ATOM 1789 C CA A VAL B 1 109 ? 44.924 56.459 58.550 0.50 14.95 109 VAL B CA 1
ATOM 1790 C CA B VAL B 1 109 ? 44.941 56.480 58.437 0.50 17.03 109 VAL B CA 1
ATOM 1791 C C A VAL B 1 109 ? 43.583 56.281 57.845 0.50 14.39 109 VAL B C 1
ATOM 1792 C C B VAL B 1 109 ? 43.563 56.267 57.811 0.50 17.86 109 VAL B C 1
ATOM 1793 O O A VAL B 1 109 ? 43.523 55.883 56.674 0.50 14.48 109 VAL B O 1
ATOM 1794 O O B VAL B 1 109 ? 43.447 55.802 56.669 0.50 16.65 109 VAL B O 1
ATOM 1801 N N . GLY B 1 110 ? 42.492 56.652 58.514 1.00 15.21 110 GLY B N 1
ATOM 1802 C CA . GLY B 1 110 ? 41.170 56.568 57.917 1.00 14.59 110 GLY B CA 1
ATOM 1803 C C . GLY B 1 110 ? 41.078 57.380 56.652 1.00 14.73 110 GLY B C 1
ATOM 1804 O O . GLY B 1 110 ? 40.525 56.903 55.648 1.00 15.06 110 GLY B O 1
ATOM 1805 N N . LYS B 1 111 ? 41.659 58.563 56.635 1.00 14.14 111 LYS B N 1
ATOM 1806 C CA . LYS B 1 111 ? 41.611 59.420 55.443 1.00 15.63 111 LYS B CA 1
ATOM 1807 C C . LYS B 1 111 ? 42.328 58.760 54.286 1.00 15.34 111 LYS B C 1
ATOM 1808 O O . LYS B 1 111 ? 41.901 58.873 53.129 1.00 15.65 111 LYS B O 1
ATOM 1814 N N . GLN B 1 112 ? 43.434 58.065 54.558 1.00 14.68 112 GLN B N 1
ATOM 1815 C CA . GLN B 1 112 ? 44.136 57.361 53.494 1.00 15.91 112 GLN B CA 1
ATOM 1816 C C . GLN B 1 112 ? 43.284 56.242 52.939 1.00 15.00 112 GLN B C 1
ATOM 1817 O O . GLN B 1 112 ? 43.235 56.034 51.721 1.00 15.98 112 GLN B O 1
ATOM 1823 N N . LEU B 1 113 ? 42.588 55.491 53.777 1.00 15.06 113 LEU B N 1
ATOM 1824 C CA . LEU B 1 113 ? 41.755 54.385 53.296 1.00 14.37 113 LEU B CA 1
ATOM 1825 C C . LEU B 1 113 ? 40.561 54.923 52.556 1.00 14.53 113 LEU B C 1
ATOM 1826 O O . LEU B 1 113 ? 40.172 54.395 51.507 1.00 15.10 113 LEU B O 1
ATOM 1831 N N A GLN B 1 114 ? 39.994 56.015 53.048 0.50 13.38 114 GLN B N 1
ATOM 1832 N N B GLN B 1 114 ? 39.991 56.013 53.051 0.50 13.60 114 GLN B N 1
ATOM 1833 C CA A GLN B 1 114 ? 38.832 56.606 52.414 0.50 14.15 114 GLN B CA 1
ATOM 1834 C CA B GLN B 1 114 ? 38.832 56.608 52.415 0.50 14.16 114 GLN B CA 1
ATOM 1835 C C A GLN B 1 114 ? 39.183 57.155 51.046 0.50 14.71 114 GLN B C 1
ATOM 1836 C C B GLN B 1 114 ? 39.186 57.147 51.045 0.50 14.58 114 GLN B C 1
ATOM 1837 O O A GLN B 1 114 ? 38.337 57.147 50.133 0.50 14.27 114 GLN B O 1
ATOM 1838 O O B GLN B 1 114 ? 38.345 57.130 50.130 0.50 15.82 114 GLN B O 1
ATOM 1849 N N . ALA B 1 115 ? 40.404 57.654 50.871 1.00 14.41 115 ALA B N 1
ATOM 1850 C CA . ALA B 1 115 ? 40.806 58.143 49.560 1.00 16.28 115 ALA B CA 1
ATOM 1851 C C . ALA B 1 115 ? 40.828 57.006 48.555 1.00 16.57 115 ALA B C 1
ATOM 1852 O O . ALA B 1 115 ? 40.440 57.196 47.397 1.00 16.68 115 ALA B O 1
ATOM 1854 N N . ILE B 1 116 ? 41.285 55.812 48.947 1.00 16.09 116 ILE B N 1
ATOM 1855 C CA . ILE B 1 116 ? 41.236 54.655 48.038 1.00 16.92 116 ILE B CA 1
ATOM 1856 C C . ILE B 1 116 ? 39.793 54.300 47.737 1.00 14.91 116 ILE B C 1
ATOM 1857 O O . ILE B 1 116 ? 39.407 54.068 46.576 1.00 16.60 116 ILE B O 1
ATOM 1862 N N . PHE B 1 117 ? 38.953 54.263 48.758 1.00 15.21 117 PHE B N 1
ATOM 1863 C CA . PHE B 1 117 ? 37.535 54.056 48.564 1.00 14.31 117 PHE B CA 1
ATOM 1864 C C . PHE B 1 117 ? 36.923 55.038 47.595 1.00 14.63 117 PHE B C 1
ATOM 1865 O O . PHE B 1 117 ? 36.234 54.633 46.629 1.00 15.80 117 PHE B O 1
ATOM 1873 N N . ASP B 1 118 ? 37.156 56.319 47.806 1.00 14.52 118 ASP B N 1
ATOM 1874 C CA . ASP B 1 118 ? 36.519 57.351 47.011 1.00 15.23 118 ASP B CA 1
ATOM 1875 C C . ASP B 1 118 ? 36.951 57.294 45.559 1.00 15.09 118 ASP B C 1
ATOM 1876 O O . ASP B 1 118 ? 36.124 57.493 44.657 1.00 15.48 118 ASP B O 1
ATOM 1881 N N . GLU B 1 119 ? 38.244 57.087 45.319 1.00 15.90 119 GLU B N 1
ATOM 1882 C CA . GLU B 1 119 ? 38.743 56.998 43.964 1.00 17.35 119 GLU B CA 1
ATOM 1883 C C . GLU B 1 119 ? 38.018 55.903 43.203 1.00 16.77 119 GLU B C 1
ATOM 1884 O O . GLU B 1 119 ? 37.644 56.087 42.033 1.00 17.62 119 GLU B O 1
ATOM 1890 N N . ASN B 1 120 ? 37.877 54.738 43.818 1.00 15.64 120 ASN B N 1
ATOM 1891 C CA . ASN B 1 120 ? 37.222 53.608 43.165 1.00 16.38 120 ASN B CA 1
ATOM 1892 C C . ASN B 1 120 ? 35.716 53.723 43.132 1.00 14.58 120 ASN B C 1
ATOM 1893 O O . ASN B 1 120 ? 35.084 53.310 42.133 1.00 16.35 120 ASN B O 1
ATOM 1898 N N . PHE B 1 121 ? 35.094 54.289 44.151 1.00 14.30 121 PHE B N 1
ATOM 1899 C CA . PHE B 1 121 ? 33.653 54.439 44.145 1.00 14.48 121 PHE B CA 1
ATOM 1900 C C . PHE B 1 121 ? 33.219 55.309 42.982 1.00 15.60 121 PHE B C 1
ATOM 1901 O O . PHE B 1 121 ? 32.128 55.103 42.425 1.00 15.72 121 PHE B O 1
ATOM 1909 N N . ALA B 1 122 ? 34.029 56.309 42.614 1.00 15.77 122 ALA B N 1
ATOM 1910 C CA . ALA B 1 122 ? 33.709 57.210 41.527 1.00 17.35 122 ALA B CA 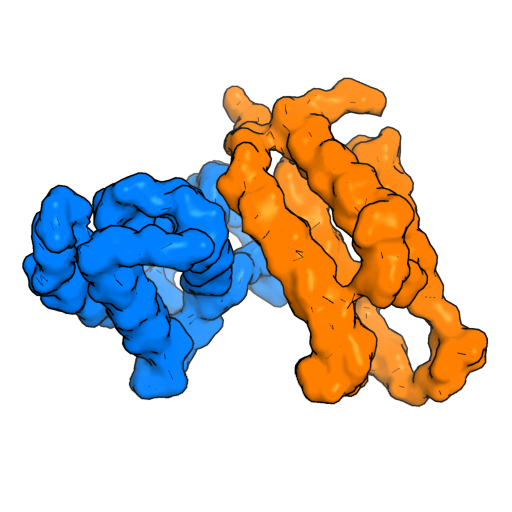1
ATOM 1911 C C . ALA B 1 122 ? 33.615 56.483 40.190 1.00 18.10 122 ALA B C 1
ATOM 1912 O O . ALA B 1 122 ? 33.115 57.043 39.225 1.00 19.72 122 ALA B O 1
ATOM 1914 N N . LYS B 1 123 ? 34.078 55.253 40.095 1.00 17.33 123 LYS B N 1
ATOM 1915 C CA . LYS B 1 123 ? 34.014 54.464 38.867 1.00 18.65 123 LYS B CA 1
ATOM 1916 C C . LYS B 1 123 ? 32.890 53.432 38.870 1.00 17.69 123 LYS B C 1
ATOM 1917 O O . LYS B 1 123 ? 32.711 52.717 37.882 1.00 20.32 123 LYS B O 1
ATOM 1923 N N . VAL B 1 124 ? 32.073 53.395 39.898 1.00 18.02 124 VAL B N 1
ATOM 1924 C CA . VAL B 1 124 ? 30.962 52.442 40.004 1.00 18.88 124 VAL B CA 1
ATOM 1925 C C . VAL B 1 124 ? 29.864 52.844 39.028 1.00 18.33 124 VAL B C 1
ATOM 1926 O O . VAL B 1 124 ? 29.534 54.037 38.928 1.00 19.50 124 VAL B O 1
ATOM 1930 N N . PRO B 1 125 ? 29.267 51.895 38.311 1.00 19.99 125 PRO B N 1
ATOM 1931 C CA . PRO B 1 125 ? 28.177 52.256 37.402 1.00 22.58 125 PRO B CA 1
ATOM 1932 C C . PRO B 1 125 ? 26.943 52.789 38.122 1.00 20.15 125 PRO B C 1
ATOM 1933 O O . PRO B 1 125 ? 26.771 52.693 39.335 1.00 19.26 125 PRO B O 1
ATOM 1937 N N . ASP B 1 126 ? 26.048 53.361 37.311 1.00 21.64 126 ASP B N 1
ATOM 1938 C CA . ASP B 1 126 ? 24.776 53.827 37.835 1.00 23.50 126 ASP B CA 1
ATOM 1939 C C . ASP B 1 126 ? 23.982 52.656 38.402 1.00 22.42 126 ASP B C 1
ATOM 1940 O O . ASP B 1 126 ? 24.125 51.512 37.972 1.00 22.98 126 ASP B O 1
ATOM 1945 N N . ASP B 1 127 ? 23.097 52.949 39.359 1.00 22.59 127 ASP B N 1
ATOM 1946 C CA . ASP B 1 127 ? 22.189 51.931 39.862 1.00 23.71 127 ASP B CA 1
ATOM 1947 C C . ASP B 1 127 ? 21.242 51.453 38.779 1.00 26.07 127 ASP B C 1
ATOM 1948 O O . ASP B 1 127 ? 20.893 52.189 37.862 1.00 27.15 127 ASP B O 1
ATOM 1953 N N . GLU B 1 128 ? 20.816 50.204 38.919 1.00 27.19 128 GLU B N 1
ATOM 1954 C CA . GLU B 1 128 ? 19.797 49.643 38.044 1.00 39.96 128 GLU B CA 1
ATOM 1955 C C . GLU B 1 128 ? 18.564 50.533 38.009 1.00 31.81 128 GLU B C 1
ATOM 1956 O O . GLU B 1 128 ? 18.139 51.095 39.022 1.00 53.61 128 GLU B O 1
ATOM 1962 N N . SER B 1 129 ? 17.976 50.649 36.816 1.00 53.85 129 SER B N 1
ATOM 1963 C CA . SER B 1 129 ? 16.736 51.401 36.636 1.00 52.36 129 SER B CA 1
ATOM 1964 C C . SER B 1 129 ? 16.156 51.149 35.245 1.00 51.28 129 SER B C 1
ATOM 1965 O O . SER B 1 129 ? 16.806 50.539 34.398 1.00 85.34 129 SER B O 1
#

Radius of gyration: 18.67 Å; Cα contacts (8 Å, |Δi|>4): 267; chains: 2; bounding box: 38×46×53 Å

Foldseek 3Di:
DDAFQLLVLVLVLLCVLCDPVLCVLQVVQADWDDCVVVVDDCLCVFQVDTAGSPVLNVCSVVPVQLFVVSSVVRLVSNLVSCCRRVPCPDPNNVSSVVSVVSSVVSSVPRDGRVD/DDDFQLLVLVVVLLCVLCDPVLCVLQVVQADWDDCVVVVDDCLCVFQVDEAGSPVLVVCSVVVVDQFNVSSVVRLVSNLVSVCRRQPCPDPNNVSSVVSVVSVVVSNVVRDGHDD

Sequence (230 aa):
LRLSEALKACSNILKDISSQRYRDLNHFFLKPVDDVVALGLHDYYDVVKKAMDLSSTIKTKLESGQYHTKYDFADDVRRLMFNNCYKYNGEDSEVARVGKKQLQAIFDENFAKVPDDESLRLSEALKACSNILKKDDISSQQRYRDDLNHFFLKPVDVVVALGLHDYYDVVKKAMDLSSTIKTKLESGQYHTKKYDFADDVRRLMFNNCYKYNGEDSEVARVVGKQLQQAIFDENFAKVPDDES

Organism: Schistosoma mansoni (NCBI:txid6183)

Secondary structure (P-SEA, 3-state):
ccccaaaaaaaaaaaaaaccccccccccccccccccccccccccccccccccaaaaaaaaaacccccaaaaaaaaaaaaaaaaaacccccaaaaaaaaaaaaaaaaaaacccccc/ccccaaaaaaaaaaaaaaccccccccccccccccccccccccccccccccccaaaaaaaaaacccccaaaaaaaaaaaaaaaaaacccccaaaaaaaaaaaaaaaaaaacccccc

B-factor: mean 25.91, std 13.96, range [12.73, 96.74]

Solvent-accessible surface area: 12649 Å² total; per-residue (Å²): 124,106,38,42,88,0,8,98,26,0,14,96,18,5,119,39,0,30,36,129,165,37,73,91,20,0,89,98,12,49,131,40,35,44,29,127,78,108,55,52,148,92,13,60,121,66,1,132,59,18,15,4,4,31,32,0,95,33,20,1,79,39,34,34,10,151,46,22,128,51,0,0,87,12,0,96,44,5,0,73,4,11,14,114,50,60,32,101,119,29,141,32,0,125,29,0,87,99,0,26,61,39,0,64,115,40,20,86,148,13,56,95,37,100,91,96,185,34,11,109,1,6,96,25,0,15,96,15,6,111,55,0,30,38,150,190,37,88,100,16,0,90,95,11,55,145,77,45,70,38,131,77,110,55,51,147,94,15,121,102,47,2,168,117,39,18,4,5,54,46,0,91,84,37,2,93,68,41,94,11,143,35,4,15,49,0,3,24,12,0,27,48,4,0,71,15,11,13,150,50,59,31,104,112,31,130,35,0,117,24,0,72,100,0,22,56,36,3,48,61,48,30,17,127,9,62,60,31,98,143